Protein AF-0000000066589253 (afdb_homodimer)

Organism: Homo sapiens (NCBI:txid9606)

Structure (mmCIF, N/CA/C/O backbone):
data_AF-0000000066589253-model_v1
#
loop_
_entity.id
_entity.type
_entity.pdbx_description
1 polymer 'Zinc finger and BTB domain containing 21'
#
loop_
_atom_site.group_PDB
_atom_site.id
_atom_site.type_symbol
_atom_site.label_atom_id
_atom_site.label_alt_id
_atom_site.label_comp_id
_atom_site.label_asym_id
_atom_site.label_entity_id
_atom_site.label_seq_id
_atom_site.pdbx_PDB_ins_code
_atom_site.Cartn_x
_atom_site.Cartn_y
_atom_site.Cartn_z
_atom_site.occupancy
_atom_site.B_iso_or_equiv
_atom_site.auth_seq_id
_atom_site.auth_comp_id
_atom_site.auth_asym_id
_atom_site.auth_atom_id
_atom_site.pdbx_PDB_model_num
ATOM 1 N N . MET A 1 1 ? 12.148 35.719 2.748 1 51.97 1 MET A N 1
ATOM 2 C CA . MET A 1 1 ? 11.523 34.656 1.975 1 51.97 1 MET A CA 1
ATOM 3 C C . MET A 1 1 ? 11.867 33.281 2.553 1 51.97 1 MET A C 1
ATOM 5 O O . MET A 1 1 ? 13.039 32.906 2.631 1 51.97 1 MET A O 1
ATOM 9 N N . GLU A 1 2 ? 11.117 32.875 3.547 1 65 2 GLU A N 1
ATOM 10 C CA . GLU A 1 2 ? 11.633 31.75 4.328 1 65 2 GLU A CA 1
ATOM 11 C C . GLU A 1 2 ? 11.859 30.531 3.453 1 65 2 GLU A C 1
ATOM 13 O O . GLU A 1 2 ? 11.188 30.344 2.438 1 65 2 GLU A O 1
ATOM 18 N N . GLY A 1 3 ? 13.039 29.953 3.416 1 82.25 3 GLY A N 1
ATOM 19 C CA . GLY A 1 3 ? 13.602 28.969 2.516 1 82.25 3 GLY A CA 1
ATOM 20 C C . GLY A 1 3 ? 12.828 27.656 2.508 1 82.25 3 GLY A C 1
ATOM 21 O O . GLY A 1 3 ? 12.039 27.391 3.414 1 82.25 3 GLY A O 1
ATOM 22 N N . LEU A 1 4 ? 12.555 27.094 1.323 1 85.75 4 LEU A N 1
ATOM 23 C CA . LEU A 1 4 ? 11.992 25.75 1.116 1 85.75 4 LEU A CA 1
ATOM 24 C C . LEU A 1 4 ? 13.016 24.672 1.447 1 85.75 4 LEU A C 1
ATOM 26 O O . LEU A 1 4 ? 14.195 24.812 1.114 1 85.75 4 LEU A O 1
ATOM 30 N N . LEU A 1 5 ? 12.5 23.766 2.297 1 89.12 5 LEU A N 1
ATOM 31 C CA . LEU A 1 5 ? 13.312 22.594 2.635 1 89.12 5 LEU A CA 1
ATOM 32 C C . LEU A 1 5 ? 12.828 21.359 1.891 1 89.12 5 LEU A C 1
ATOM 34 O O . LEU A 1 5 ? 11.617 21.172 1.723 1 89.12 5 LEU A O 1
ATOM 38 N N . HIS A 1 6 ? 13.836 20.688 1.307 1 90.62 6 HIS A N 1
ATOM 39 C CA . HIS A 1 6 ? 13.547 19.422 0.644 1 90.62 6 HIS A CA 1
ATOM 40 C C . HIS A 1 6 ? 14.258 18.25 1.341 1 90.62 6 HIS A C 1
ATOM 42 O O . HIS A 1 6 ? 15.484 18.219 1.399 1 90.62 6 HIS A O 1
ATOM 48 N N . TYR A 1 7 ? 13.438 17.328 1.915 1 88.69 7 TYR A N 1
ATOM 49 C CA . TYR A 1 7 ? 13.945 16.156 2.598 1 88.69 7 TYR A CA 1
ATOM 50 C C . TYR A 1 7 ? 13.477 14.875 1.907 1 88.69 7 TYR A C 1
ATOM 52 O O . TYR A 1 7 ? 12.281 14.719 1.632 1 88.69 7 TYR A O 1
ATOM 60 N N . ILE A 1 8 ? 14.461 14.008 1.5 1 88.75 8 ILE A N 1
ATOM 61 C CA . ILE A 1 8 ? 14.156 12.727 0.881 1 88.75 8 ILE A CA 1
ATOM 62 C C . ILE A 1 8 ? 14.727 11.594 1.73 1 88.75 8 ILE A C 1
ATOM 64 O O . ILE A 1 8 ? 15.875 11.672 2.186 1 88.75 8 ILE A O 1
ATOM 68 N N . ASN A 1 9 ? 13.969 10.562 2.057 1 87.69 9 ASN A N 1
ATOM 69 C CA . ASN A 1 9 ? 14.414 9.359 2.754 1 87.69 9 ASN A CA 1
ATOM 70 C C . ASN A 1 9 ? 13.969 8.094 2.025 1 87.69 9 ASN A C 1
ATOM 72 O O . ASN A 1 9 ? 12.914 7.535 2.332 1 87.69 9 ASN A O 1
ATOM 76 N N . PRO A 1 10 ? 14.797 7.617 1.157 1 82.81 10 PRO A N 1
ATOM 77 C CA . PRO A 1 10 ? 14.414 6.445 0.363 1 82.81 10 PRO A CA 1
ATOM 78 C C . PRO A 1 10 ? 14.156 5.211 1.221 1 82.81 10 PRO A C 1
ATOM 80 O O . PRO A 1 10 ? 13.43 4.309 0.802 1 82.81 10 PRO A O 1
ATOM 83 N N . ALA A 1 11 ? 14.742 5.152 2.42 1 87.56 11 ALA A N 1
ATOM 84 C CA . ALA A 1 11 ? 14.523 4.023 3.32 1 87.56 11 ALA A CA 1
ATOM 85 C C . ALA A 1 11 ? 13.047 3.906 3.693 1 87.56 11 ALA A C 1
ATOM 87 O O . ALA A 1 11 ? 12.57 2.82 4.027 1 87.56 11 ALA A O 1
ATOM 88 N N . HIS A 1 12 ? 12.336 4.988 3.602 1 90.38 12 HIS A N 1
ATOM 89 C CA . HIS A 1 12 ? 10.906 4.988 3.92 1 90.38 12 HIS A CA 1
ATOM 90 C C . HIS A 1 12 ? 10.133 4.066 2.98 1 90.38 12 HIS A C 1
ATOM 92 O O . HIS A 1 12 ? 9.305 3.273 3.426 1 90.38 12 HIS A O 1
ATOM 98 N N . ALA A 1 13 ? 10.469 4.141 1.657 1 90.81 13 ALA A N 1
ATOM 99 C CA . ALA A 1 13 ? 9.75 3.332 0.678 1 90.81 13 ALA A CA 1
ATOM 100 C C . ALA A 1 13 ? 9.938 1.843 0.944 1 90.81 13 ALA A C 1
ATOM 102 O O . ALA A 1 13 ? 8.977 1.071 0.913 1 90.81 13 ALA A O 1
ATOM 103 N N . ILE A 1 14 ? 11.164 1.509 1.216 1 90.81 14 ILE A N 1
ATOM 104 C CA . ILE A 1 14 ? 11.484 0.112 1.482 1 90.81 14 ILE A CA 1
ATOM 105 C C . ILE A 1 14 ? 10.812 -0.337 2.777 1 90.81 14 ILE A C 1
ATOM 107 O O . ILE A 1 14 ? 10.219 -1.415 2.832 1 90.81 14 ILE A O 1
ATOM 111 N N . SER A 1 15 ? 10.898 0.499 3.805 1 93.31 15 SER A N 1
ATOM 112 C CA . SER A 1 15 ? 10.281 0.183 5.086 1 93.31 15 SER A CA 1
ATOM 113 C C . SER A 1 15 ? 8.766 0.043 4.945 1 93.31 15 SER A C 1
ATOM 115 O O . SER A 1 15 ? 8.164 -0.855 5.535 1 93.31 15 SER A O 1
ATOM 117 N N . LEU A 1 16 ? 8.195 0.911 4.184 1 95.25 16 LEU A N 1
ATOM 118 C CA . LEU A 1 16 ? 6.758 0.864 3.967 1 95.25 16 LEU A CA 1
ATOM 119 C C . LEU A 1 16 ? 6.352 -0.449 3.305 1 95.25 16 LEU A C 1
ATOM 121 O O . LEU A 1 16 ? 5.395 -1.099 3.738 1 95.25 16 LEU A O 1
ATOM 125 N N . LEU A 1 17 ? 7.082 -0.835 2.25 1 95.62 17 LEU A N 1
ATOM 126 C CA . LEU A 1 17 ? 6.766 -2.088 1.572 1 95.62 17 LEU A CA 1
ATOM 127 C C . LEU A 1 17 ? 6.895 -3.27 2.529 1 95.62 17 LEU A C 1
ATOM 129 O O . LEU A 1 17 ? 6.051 -4.168 2.529 1 95.62 17 LEU A O 1
ATOM 133 N N . SER A 1 18 ? 7.922 -3.271 3.338 1 95.88 18 SER A N 1
ATOM 134 C CA . SER A 1 18 ? 8.102 -4.32 4.336 1 95.88 18 SER A CA 1
ATOM 135 C C . SER A 1 18 ? 6.93 -4.371 5.305 1 95.88 18 SER A C 1
ATOM 137 O O . SER A 1 18 ? 6.438 -5.453 5.637 1 95.88 18 SER A O 1
ATOM 139 N N . ALA A 1 19 ? 6.504 -3.248 5.727 1 97.5 19 ALA A N 1
ATOM 140 C CA . ALA A 1 19 ? 5.379 -3.172 6.656 1 97.5 19 ALA A CA 1
ATOM 141 C C . ALA A 1 19 ? 4.09 -3.65 5.992 1 97.5 19 ALA A C 1
ATOM 143 O O . ALA A 1 19 ? 3.277 -4.332 6.621 1 97.5 19 ALA A O 1
ATOM 144 N N . LEU A 1 20 ? 3.883 -3.326 4.762 1 98.5 20 LEU A N 1
ATOM 145 C CA . LEU A 1 20 ? 2.727 -3.82 4.02 1 98.5 20 LEU A CA 1
ATOM 146 C C . LEU A 1 20 ? 2.744 -5.344 3.939 1 98.5 20 LEU A C 1
ATOM 148 O O . LEU A 1 20 ? 1.704 -5.988 4.09 1 98.5 20 LEU A O 1
ATOM 152 N N . ASN A 1 21 ? 3.922 -5.855 3.701 1 98.38 21 ASN A N 1
ATOM 153 C CA . ASN A 1 21 ? 4.039 -7.309 3.654 1 98.38 21 ASN A CA 1
ATOM 154 C C . ASN A 1 21 ? 3.707 -7.941 5.004 1 98.38 21 ASN A C 1
ATOM 156 O O . ASN A 1 21 ? 3.053 -8.984 5.062 1 98.38 21 ASN A O 1
ATOM 160 N N . GLU A 1 22 ? 4.16 -7.332 6.043 1 98.5 22 GLU A N 1
ATOM 161 C CA . GLU A 1 22 ? 3.846 -7.832 7.379 1 98.5 22 GLU A CA 1
ATOM 162 C C . GLU A 1 22 ? 2.342 -7.812 7.637 1 98.5 22 GLU A C 1
ATOM 164 O O . GLU A 1 22 ? 1.789 -8.758 8.195 1 98.5 22 GLU A O 1
ATOM 169 N N . GLU A 1 23 ? 1.719 -6.738 7.258 1 98.44 23 GLU A N 1
ATOM 170 C CA . GLU A 1 23 ? 0.264 -6.66 7.359 1 98.44 23 GLU A CA 1
ATOM 171 C C . GLU A 1 23 ? -0.403 -7.809 6.609 1 98.44 23 GLU A C 1
ATOM 173 O O . GLU A 1 23 ? -1.318 -8.445 7.129 1 98.44 23 GLU A O 1
ATOM 178 N N . ARG A 1 24 ? 0.098 -8.055 5.422 1 98.69 24 ARG A N 1
ATOM 179 C CA . ARG A 1 24 ? -0.464 -9.117 4.598 1 98.69 24 ARG A CA 1
ATOM 180 C C . ARG A 1 24 ? -0.307 -10.477 5.273 1 98.69 24 ARG A C 1
ATOM 182 O O . ARG A 1 24 ? -1.261 -11.258 5.348 1 98.69 24 ARG A O 1
ATOM 189 N N . LEU A 1 25 ? 0.813 -10.719 5.809 1 98 25 LEU A N 1
ATOM 190 C CA . LEU A 1 25 ? 1.113 -12.016 6.406 1 98 25 LEU A CA 1
ATOM 191 C C . LEU A 1 25 ? 0.297 -12.227 7.676 1 98 25 LEU A C 1
ATOM 193 O O . LEU A 1 25 ? -0.052 -13.367 8.008 1 98 25 LEU A O 1
ATOM 197 N N . LYS A 1 26 ? -0.112 -11.133 8.32 1 97.56 26 LYS A N 1
ATOM 198 C CA . LYS A 1 26 ? -0.934 -11.195 9.531 1 97.56 26 LYS A CA 1
ATOM 199 C C . LYS A 1 26 ? -2.42 -11.133 9.188 1 97.56 26 LYS A C 1
ATOM 201 O O . LYS A 1 26 ? -3.271 -11.227 10.07 1 97.56 26 LYS A O 1
ATOM 206 N N . GLY A 1 27 ? -2.725 -10.93 7.938 1 97.62 27 GLY A N 1
ATOM 207 C CA . GLY A 1 27 ? -4.109 -10.805 7.508 1 97.62 27 GLY A CA 1
ATOM 208 C C . GLY A 1 27 ? -4.734 -9.477 7.891 1 97.62 27 GLY A C 1
ATOM 209 O O . GLY A 1 27 ? -5.961 -9.359 7.938 1 97.62 27 GLY A O 1
ATOM 210 N N . GLN A 1 28 ? -3.92 -8.5 8.156 1 97.75 28 GLN A N 1
ATOM 211 C CA . GLN A 1 28 ? -4.418 -7.203 8.594 1 97.75 28 GLN A CA 1
ATOM 212 C C . GLN A 1 28 ? -4.73 -6.305 7.402 1 97.75 28 GLN A C 1
ATOM 214 O O . GLN A 1 28 ? -3.924 -6.191 6.477 1 97.75 28 GLN A O 1
ATOM 219 N N . LEU A 1 29 ? -5.938 -5.719 7.41 1 97.75 29 LEU A N 1
ATOM 220 C CA . LEU A 1 29 ? -6.414 -4.707 6.477 1 97.75 29 LEU A CA 1
ATOM 221 C C . LEU A 1 29 ? -6.449 -5.254 5.051 1 97.75 29 LEU A C 1
ATOM 223 O O . LEU A 1 29 ? -6.379 -4.488 4.086 1 97.75 29 LEU A O 1
ATOM 227 N N . CYS A 1 30 ? -6.375 -6.559 4.898 1 98.31 30 CYS A N 1
ATOM 228 C CA . CYS A 1 30 ? -6.578 -7.172 3.59 1 98.31 30 CYS A CA 1
ATOM 229 C C . CYS A 1 30 ? -8.031 -7.023 3.141 1 98.31 30 CYS A C 1
ATOM 231 O O . CYS A 1 30 ? -8.953 -7.25 3.926 1 98.31 30 CYS A O 1
ATOM 233 N N . ASP A 1 31 ? -8.18 -6.711 1.846 1 97.94 31 ASP A N 1
ATOM 234 C CA . ASP A 1 31 ? -9.547 -6.441 1.392 1 97.94 31 ASP A CA 1
ATOM 235 C C . ASP A 1 31 ? -9.891 -7.285 0.168 1 97.94 31 ASP A C 1
ATOM 237 O O . ASP A 1 31 ? -10.898 -7.043 -0.497 1 97.94 31 ASP A O 1
ATOM 241 N N . VAL A 1 32 ? -9.055 -8.305 -0.164 1 98.5 32 VAL A N 1
ATOM 242 C CA . VAL A 1 32 ? -9.367 -9.203 -1.272 1 98.5 32 VAL A CA 1
ATOM 243 C C . VAL A 1 32 ? -8.883 -10.609 -0.942 1 98.5 32 VAL A C 1
ATOM 245 O O . VAL A 1 32 ? -7.848 -10.789 -0.3 1 98.5 32 VAL A O 1
ATOM 248 N N . LEU A 1 33 ? -9.672 -11.508 -1.344 1 98.81 33 LEU A N 1
ATOM 249 C CA . LEU A 1 33 ? -9.336 -12.922 -1.304 1 98.81 33 LEU A CA 1
ATOM 250 C C . LEU A 1 33 ? -9.211 -13.492 -2.713 1 98.81 33 LEU A C 1
ATOM 252 O O . LEU A 1 33 ? -10.172 -13.453 -3.488 1 98.81 33 LEU A O 1
ATOM 256 N N . LEU A 1 34 ? -8.016 -13.992 -3.074 1 98.81 34 LEU A N 1
ATOM 257 C CA . LEU A 1 34 ? -7.77 -14.586 -4.387 1 98.81 34 LEU A CA 1
ATOM 258 C C . LEU A 1 34 ? -7.715 -16.109 -4.293 1 98.81 34 LEU A C 1
ATOM 260 O O . LEU A 1 34 ? -6.945 -16.656 -3.502 1 98.81 34 LEU A O 1
ATOM 264 N N . ILE A 1 35 ? -8.531 -16.719 -5.078 1 98.88 35 ILE A N 1
ATOM 265 C CA . ILE A 1 35 ? -8.586 -18.188 -5.094 1 98.88 35 ILE A CA 1
ATOM 266 C C . ILE A 1 35 ? -7.855 -18.703 -6.328 1 98.88 35 ILE A C 1
ATOM 268 O O . ILE A 1 35 ? -8.219 -18.375 -7.457 1 98.88 35 ILE A O 1
ATOM 272 N N . VAL A 1 36 ? -6.84 -19.547 -6.102 1 98.56 36 VAL A N 1
ATOM 273 C CA . VAL A 1 36 ? -6.066 -20.203 -7.148 1 98.56 36 VAL A CA 1
ATOM 274 C C . VAL A 1 36 ? -6.004 -21.703 -6.879 1 98.56 36 VAL A C 1
ATOM 276 O O . VAL A 1 36 ? -5.332 -22.141 -5.945 1 98.56 36 VAL A O 1
ATOM 279 N N . GLY A 1 37 ? -6.605 -22.469 -7.766 1 97.5 37 GLY A N 1
ATOM 280 C CA . GLY A 1 37 ? -6.77 -23.875 -7.414 1 97.5 37 GLY A CA 1
ATOM 281 C C . GLY A 1 37 ? -7.445 -24.078 -6.074 1 97.5 37 GLY A C 1
ATOM 282 O O . GLY A 1 37 ? -8.531 -23.547 -5.832 1 97.5 37 GLY A O 1
ATOM 283 N N . ASP A 1 38 ? -6.777 -24.766 -5.168 1 97.75 38 ASP A N 1
ATOM 284 C CA . ASP A 1 38 ? -7.344 -25.047 -3.852 1 97.75 38 ASP A CA 1
ATOM 285 C C . ASP A 1 38 ? -6.766 -24.094 -2.797 1 97.75 38 ASP A C 1
ATOM 287 O O . ASP A 1 38 ? -6.984 -24.297 -1.599 1 97.75 38 ASP A O 1
ATOM 291 N N . GLN A 1 39 ? -6.105 -23.062 -3.26 1 98.5 39 GLN A N 1
ATOM 292 C CA . GLN A 1 39 ? -5.465 -22.156 -2.301 1 98.5 39 GLN A CA 1
ATOM 293 C C . GLN A 1 39 ? -6.121 -20.781 -2.309 1 98.5 39 GLN A C 1
ATOM 295 O O . GLN A 1 39 ? -6.695 -20.375 -3.318 1 98.5 39 GLN A O 1
ATOM 300 N N . LYS A 1 40 ? -6.164 -20.234 -1.161 1 98.56 40 LYS A N 1
ATOM 301 C CA . LYS A 1 40 ? -6.695 -18.891 -0.949 1 98.56 40 LYS A CA 1
A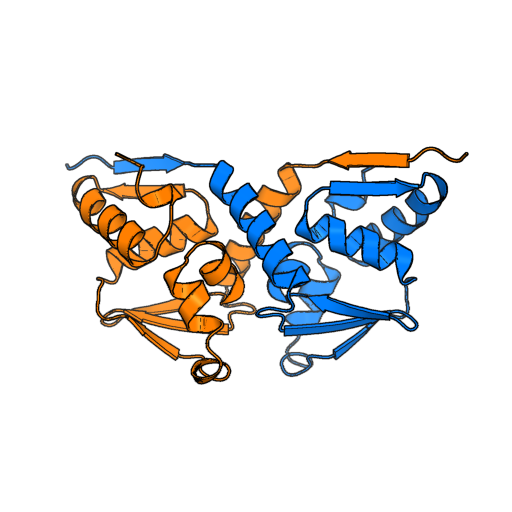TOM 302 C C . LYS A 1 40 ? -5.598 -17.938 -0.511 1 98.56 40 LYS A C 1
ATOM 304 O O . LYS A 1 40 ? -4.777 -18.266 0.347 1 98.56 40 LYS A O 1
ATOM 309 N N . PHE A 1 41 ? -5.504 -16.766 -1.113 1 98.81 41 PHE A N 1
ATOM 310 C CA . PHE A 1 41 ? -4.508 -15.734 -0.824 1 98.81 41 PHE A CA 1
ATOM 311 C C . PHE A 1 41 ? -5.18 -14.422 -0.451 1 98.81 41 PHE A C 1
ATOM 313 O O . PHE A 1 41 ? -5.945 -13.859 -1.24 1 98.81 41 PHE A O 1
ATOM 320 N N . ARG A 1 42 ? -4.926 -13.938 0.781 1 98.62 42 ARG A N 1
ATOM 321 C CA . ARG A 1 42 ? -5.367 -12.602 1.172 1 98.62 42 ARG A CA 1
ATOM 322 C C . ARG A 1 42 ? -4.344 -11.547 0.772 1 98.62 42 ARG A C 1
ATOM 324 O O . ARG A 1 42 ? -3.135 -11.773 0.88 1 98.62 42 ARG A O 1
ATOM 331 N N . ALA A 1 43 ? -4.844 -10.438 0.352 1 98.88 43 ALA A N 1
ATOM 332 C CA . ALA A 1 43 ? -3.949 -9.359 -0.077 1 98.88 43 ALA A CA 1
ATOM 333 C C . ALA A 1 43 ? -4.652 -8.008 -0.026 1 98.88 43 ALA A C 1
ATOM 335 O O . ALA A 1 43 ? -5.777 -7.902 0.471 1 98.88 43 ALA A O 1
ATOM 336 N N . HIS A 1 44 ? -4 -6.98 -0.413 1 98.88 44 HIS A N 1
ATOM 337 C CA . HIS A 1 44 ? -4.543 -5.633 -0.521 1 98.88 44 HIS A CA 1
ATOM 338 C C . HIS A 1 44 ? -4.789 -5.25 -1.978 1 98.88 44 HIS A C 1
ATOM 340 O O . HIS A 1 44 ? -3.865 -5.277 -2.795 1 98.88 44 HIS A O 1
ATOM 346 N N . LYS A 1 45 ? -6 -4.844 -2.285 1 98.69 45 LYS A N 1
ATOM 347 C CA . LYS A 1 45 ? -6.336 -4.492 -3.66 1 98.69 45 LYS A CA 1
ATOM 348 C C . LYS A 1 45 ? -5.41 -3.398 -4.191 1 98.69 45 LYS A C 1
ATOM 350 O O . LYS A 1 45 ? -4.934 -3.479 -5.324 1 98.69 45 LYS A O 1
ATOM 355 N N . ASN A 1 46 ? -5.176 -2.396 -3.367 1 98.75 46 ASN A N 1
ATOM 356 C CA . ASN A 1 46 ? -4.395 -1.271 -3.867 1 98.75 46 ASN A CA 1
ATOM 357 C C . ASN A 1 46 ? -2.949 -1.67 -4.145 1 98.75 46 ASN A C 1
ATOM 359 O O . ASN A 1 46 ? -2.342 -1.19 -5.102 1 98.75 46 ASN A O 1
ATOM 363 N N . VAL A 1 47 ? -2.316 -2.545 -3.346 1 98.75 47 VAL A N 1
ATOM 364 C CA . VAL A 1 47 ? -0.953 -3.01 -3.578 1 98.75 47 VAL A CA 1
ATOM 365 C C . VAL A 1 47 ? -0.9 -3.838 -4.859 1 98.75 47 VAL A C 1
ATOM 367 O O . VAL A 1 47 ? -0.024 -3.635 -5.703 1 98.75 47 VAL A O 1
ATOM 370 N N . LEU A 1 48 ? -1.874 -4.754 -5.039 1 98.75 48 LEU A N 1
ATOM 371 C CA . LEU A 1 48 ? -1.94 -5.559 -6.25 1 98.75 48 LEU A CA 1
ATOM 372 C C . LEU A 1 48 ? -2.143 -4.68 -7.48 1 98.75 48 LEU A C 1
ATOM 374 O O . LEU A 1 48 ? -1.434 -4.828 -8.477 1 98.75 48 LEU A O 1
ATOM 378 N N . ALA A 1 49 ? -3.066 -3.709 -7.391 1 98.62 49 ALA A N 1
ATOM 379 C CA . ALA A 1 49 ? -3.373 -2.812 -8.5 1 98.62 49 ALA A CA 1
ATOM 380 C C . ALA A 1 49 ? -2.176 -1.927 -8.836 1 98.62 49 ALA A C 1
ATOM 382 O O . ALA A 1 49 ? -1.955 -1.586 -10 1 98.62 49 ALA A O 1
ATOM 383 N N . ALA A 1 50 ? -1.374 -1.587 -7.852 1 98.19 50 ALA A N 1
ATOM 384 C CA . ALA A 1 50 ? -0.213 -0.721 -8.039 1 98.19 50 ALA A CA 1
ATOM 385 C C . ALA A 1 50 ? 0.91 -1.459 -8.766 1 98.19 50 ALA A C 1
ATOM 387 O O . ALA A 1 50 ? 1.773 -0.835 -9.383 1 98.19 50 ALA A O 1
ATOM 388 N N . SER A 1 51 ? 0.913 -2.762 -8.734 1 97.19 51 SER A N 1
ATOM 389 C CA . SER A 1 51 ? 2.023 -3.535 -9.281 1 97.19 51 SER A CA 1
ATOM 390 C C . SER A 1 51 ? 1.613 -4.266 -10.555 1 97.19 51 SER A C 1
ATOM 392 O O . SER A 1 51 ? 2.467 -4.746 -11.305 1 97.19 51 SER A O 1
ATOM 394 N N . SER A 1 52 ? 0.333 -4.367 -10.828 1 98 52 SER A N 1
ATOM 395 C CA . SER A 1 52 ? -0.191 -5.234 -11.875 1 98 52 SER A CA 1
ATOM 396 C C . SER A 1 52 ? -1.293 -4.539 -12.672 1 98 52 SER A C 1
ATOM 398 O O . SER A 1 52 ? -2.303 -4.117 -12.102 1 98 52 SER A O 1
ATOM 400 N N . GLU A 1 53 ? -1.186 -4.484 -13.984 1 97.88 53 GLU A N 1
ATOM 401 C CA . GLU A 1 53 ? -2.215 -3.904 -14.844 1 97.88 53 GLU A CA 1
ATOM 402 C C . GLU A 1 53 ? -3.494 -4.738 -14.812 1 97.88 53 GLU A C 1
ATOM 404 O O . GLU A 1 53 ? -4.598 -4.191 -14.867 1 97.88 53 GLU A O 1
ATOM 409 N N . TYR A 1 54 ? -3.34 -6.031 -14.766 1 98.44 54 TYR A N 1
ATOM 410 C CA . TYR A 1 54 ? -4.488 -6.926 -14.664 1 98.44 54 TYR A CA 1
ATOM 411 C C . TYR A 1 54 ? -5.324 -6.602 -13.43 1 98.44 54 TYR A C 1
ATOM 413 O O . TYR A 1 54 ? -6.531 -6.371 -13.539 1 98.44 54 TYR A O 1
ATOM 421 N N . PHE A 1 55 ? -4.699 -6.496 -12.289 1 98.44 55 PHE A N 1
ATOM 422 C CA . PHE A 1 55 ? -5.426 -6.238 -11.047 1 98.44 55 PHE A CA 1
ATOM 423 C C . PHE A 1 55 ? -5.938 -4.805 -11.008 1 98.44 55 PHE A C 1
ATOM 425 O O . PHE A 1 55 ? -7.012 -4.535 -10.461 1 98.44 55 PHE A O 1
ATOM 432 N N . GLN A 1 56 ? -5.137 -3.875 -11.586 1 98.38 56 GLN A N 1
ATOM 433 C CA . GLN A 1 56 ? -5.621 -2.5 -11.68 1 98.38 56 GLN A CA 1
ATOM 434 C C . GLN A 1 56 ? -6.949 -2.436 -12.43 1 98.38 56 GLN A C 1
ATOM 436 O O . GLN A 1 56 ? -7.91 -1.828 -11.945 1 98.38 56 GLN A O 1
ATOM 441 N N . SER A 1 57 ? -7.047 -3.08 -13.547 1 98.06 57 SER A N 1
ATOM 442 C CA . SER A 1 57 ? -8.266 -3.102 -14.344 1 98.06 57 SER A CA 1
ATOM 443 C C . SER A 1 57 ? -9.391 -3.838 -13.617 1 98.06 57 SER A C 1
ATOM 445 O O . SER A 1 57 ? -10.531 -3.385 -13.609 1 98.06 57 SER A O 1
ATOM 447 N N . LEU A 1 58 ? -9.07 -4.895 -13 1 98 58 LEU A N 1
ATOM 448 C CA . LEU A 1 58 ? -10.047 -5.734 -12.32 1 98 58 LEU A CA 1
ATOM 449 C C . LEU A 1 58 ? -10.703 -4.973 -11.172 1 98 58 LEU A C 1
ATOM 451 O O . LEU A 1 58 ? -11.93 -4.969 -11.047 1 98 58 LEU A O 1
ATOM 455 N N . PHE A 1 59 ? -9.906 -4.289 -10.375 1 98.12 59 PHE A N 1
ATOM 456 C CA . PHE A 1 59 ? -10.398 -3.73 -9.117 1 98.12 59 PHE A CA 1
ATOM 457 C C . PHE A 1 59 ? -11 -2.348 -9.344 1 98.12 59 PHE A C 1
ATOM 459 O O . PHE A 1 59 ? -11.734 -1.841 -8.492 1 98.12 59 PHE A O 1
ATOM 466 N N . THR A 1 60 ? -10.648 -1.694 -10.43 1 97.44 60 THR A N 1
ATOM 467 C CA . THR A 1 60 ? -11.188 -0.361 -10.672 1 97.44 60 THR A CA 1
ATOM 468 C C . THR A 1 60 ? -12.406 -0.429 -11.586 1 97.44 60 THR A C 1
ATOM 470 O O . THR A 1 60 ? -13.016 0.598 -11.898 1 97.44 60 THR A O 1
ATOM 473 N N . ASN A 1 61 ? -12.68 -1.604 -12 1 96.88 61 ASN A N 1
ATOM 474 C CA . ASN A 1 61 ? -13.93 -1.822 -12.719 1 96.88 61 ASN A CA 1
ATOM 475 C C . ASN A 1 61 ? -15.141 -1.66 -11.797 1 96.88 61 ASN A C 1
ATOM 477 O O . ASN A 1 61 ? -15.242 -2.344 -10.781 1 96.88 61 ASN A O 1
ATOM 481 N N . LYS A 1 62 ? -16.125 -0.783 -12.141 1 93.38 62 LYS A N 1
ATOM 482 C CA . LYS A 1 62 ? -17.297 -0.454 -11.328 1 93.38 62 LYS A CA 1
ATOM 483 C C . LYS A 1 62 ? -18.109 -1.702 -11.016 1 93.38 62 LYS A C 1
ATOM 485 O O . LYS A 1 62 ? -18.688 -1.815 -9.93 1 93.38 62 LYS A O 1
ATOM 490 N N . GLU A 1 63 ? -18.125 -2.672 -11.891 1 95.5 63 GLU A N 1
ATOM 491 C CA . GLU A 1 63 ? -18.891 -3.906 -11.727 1 95.5 63 GLU A CA 1
ATOM 492 C C . GLU A 1 63 ? -18.312 -4.77 -10.609 1 95.5 63 GLU A C 1
ATOM 494 O O . GLU A 1 63 ? -19.016 -5.621 -10.055 1 95.5 63 GLU A O 1
ATOM 499 N N . ASN A 1 64 ? -17 -4.453 -10.312 1 95.19 64 ASN A N 1
ATOM 500 C CA . ASN A 1 64 ? -16.328 -5.301 -9.336 1 95.19 64 ASN A CA 1
ATOM 501 C C . ASN A 1 64 ? -16.109 -4.578 -8.008 1 95.19 64 ASN A C 1
ATOM 503 O O . ASN A 1 64 ? -15.484 -5.113 -7.098 1 95.19 64 ASN A O 1
ATOM 507 N N . GLU A 1 65 ? -16.641 -3.396 -7.812 1 88.12 65 GLU A N 1
ATOM 508 C CA . GLU A 1 65 ? -16.328 -2.51 -6.699 1 88.12 65 GLU A CA 1
ATOM 509 C C . GLU A 1 65 ? -16.656 -3.162 -5.359 1 88.12 65 GLU A C 1
ATOM 511 O O . GLU A 1 65 ? -15.883 -3.053 -4.402 1 88.12 65 GLU A O 1
ATOM 516 N N . SER A 1 66 ? -17.703 -3.943 -5.305 1 91.12 66 SER A N 1
ATOM 517 C CA . SER A 1 66 ? -18.156 -4.52 -4.043 1 91.12 66 SER A CA 1
ATOM 518 C C . SER A 1 66 ? -17.609 -5.934 -3.854 1 91.12 66 SER A C 1
ATOM 520 O O . SER A 1 66 ? -17.688 -6.488 -2.756 1 91.12 66 SER A O 1
ATOM 522 N N . GLN A 1 67 ? -17.047 -6.516 -4.848 1 96.69 67 GLN A N 1
ATOM 523 C CA . GLN A 1 67 ? -16.547 -7.883 -4.785 1 96.69 67 GLN A CA 1
ATOM 524 C C . GLN A 1 67 ? -15.234 -7.945 -4.016 1 96.69 67 GLN A C 1
ATOM 526 O O . GLN A 1 67 ? -14.359 -7.094 -4.195 1 96.69 67 GLN A O 1
ATOM 531 N N . THR A 1 68 ? -15.172 -9 -3.193 1 97.56 68 THR A N 1
ATOM 532 C CA . THR A 1 68 ? -13.961 -9.141 -2.389 1 97.56 68 THR A CA 1
ATOM 533 C C . THR A 1 68 ? -13.297 -10.484 -2.652 1 97.56 68 THR A C 1
ATOM 535 O O . THR A 1 68 ? -12.188 -10.742 -2.174 1 97.56 68 THR A O 1
ATOM 538 N N . VAL A 1 69 ? -13.977 -11.414 -3.387 1 98.69 69 VAL A N 1
ATOM 539 C CA . VAL A 1 69 ? -13.43 -12.727 -3.695 1 98.69 69 VAL A CA 1
ATOM 540 C C . VAL A 1 69 ? -13.305 -12.898 -5.207 1 98.69 69 VAL A C 1
ATOM 542 O O . VAL A 1 69 ? -14.266 -12.664 -5.945 1 98.69 69 VAL A O 1
ATOM 545 N N . PHE A 1 70 ? -12.156 -13.266 -5.664 1 98.56 70 PHE A N 1
ATOM 546 C CA . PHE A 1 70 ? -11.906 -13.477 -7.086 1 98.56 70 PHE A CA 1
ATOM 547 C C . PHE A 1 70 ? -11.242 -14.82 -7.332 1 98.56 70 PHE A C 1
ATOM 549 O O . PHE A 1 70 ? -10.273 -15.172 -6.652 1 98.56 70 PHE A O 1
ATOM 556 N N . GLN A 1 71 ? -11.695 -15.555 -8.266 1 98.44 71 GLN A N 1
ATOM 557 C CA . GLN A 1 71 ? -11.078 -16.797 -8.727 1 98.44 71 GLN A CA 1
ATOM 558 C C . GLN A 1 71 ? -10.148 -16.547 -9.906 1 98.44 71 GLN A C 1
ATOM 560 O O . GLN A 1 71 ? -10.539 -15.914 -10.891 1 98.44 71 GLN A O 1
ATOM 565 N N . LEU A 1 72 ? -8.961 -16.969 -9.719 1 98.06 72 LEU A N 1
ATOM 566 C CA . LEU A 1 72 ? -8 -16.906 -10.812 1 98.06 72 LEU A CA 1
ATOM 567 C C . LEU A 1 72 ? -7.762 -18.297 -11.406 1 98.06 72 LEU A C 1
ATOM 569 O O . LEU A 1 72 ? -7.152 -19.156 -10.766 1 98.06 72 LEU A O 1
ATOM 573 N N . ASP A 1 73 ? -8.062 -18.531 -12.695 1 97.69 73 ASP A N 1
ATOM 574 C CA . ASP A 1 73 ? -8.039 -19.859 -13.305 1 97.69 73 ASP A CA 1
ATOM 575 C C . ASP A 1 73 ? -6.879 -19.984 -14.297 1 97.69 73 ASP A C 1
ATOM 577 O O . ASP A 1 73 ? -6.691 -21.047 -14.898 1 97.69 73 ASP A O 1
ATOM 581 N N . PHE A 1 74 ? -6.062 -19.031 -14.414 1 96.88 74 PHE A N 1
ATOM 582 C CA . PHE A 1 74 ? -5.062 -19.031 -15.477 1 96.88 74 PHE A CA 1
ATOM 583 C C . PHE A 1 74 ? -3.674 -19.297 -14.906 1 96.88 74 PHE A C 1
ATOM 585 O O . PHE A 1 74 ? -2.672 -19.172 -15.609 1 96.88 74 PHE A O 1
ATOM 592 N N . CYS A 1 75 ? -3.619 -19.609 -13.633 1 96.81 75 CYS A N 1
ATOM 593 C CA . CYS A 1 75 ? -2.314 -19.891 -13.039 1 96.81 75 CYS A CA 1
ATOM 594 C C . CYS A 1 75 ? -2.428 -20.953 -11.953 1 96.81 75 CYS A C 1
ATOM 596 O O . CYS A 1 75 ? -3.533 -21.328 -11.562 1 96.81 75 CYS A O 1
ATOM 598 N N . GLU A 1 76 ? -1.253 -21.469 -11.547 1 97.12 76 GLU A N 1
ATOM 599 C CA . GLU A 1 76 ? -1.165 -22.453 -10.469 1 97.12 76 GLU A CA 1
ATOM 600 C C . GLU A 1 76 ? -0.788 -21.797 -9.148 1 97.12 76 GLU A C 1
ATOM 602 O O . GLU A 1 76 ? -0.092 -20.781 -9.133 1 97.12 76 GLU A O 1
ATOM 607 N N . PRO A 1 77 ? -1.139 -22.391 -8 1 97.69 77 PRO A N 1
ATOM 608 C CA . PRO A 1 77 ? -0.935 -21.781 -6.68 1 97.69 77 PRO A CA 1
ATOM 609 C C . PRO A 1 77 ? 0.533 -21.469 -6.398 1 97.69 77 PRO A C 1
ATOM 611 O O . PRO A 1 77 ? 0.848 -20.391 -5.883 1 97.69 77 PRO A O 1
ATOM 614 N N . ASP A 1 78 ? 1.47 -22.344 -6.715 1 96.5 78 ASP A N 1
ATOM 615 C CA . ASP A 1 78 ? 2.877 -22.141 -6.395 1 96.5 78 ASP A CA 1
ATOM 616 C C . ASP A 1 78 ? 3.439 -20.938 -7.141 1 96.5 78 ASP A C 1
ATOM 618 O O . ASP A 1 78 ? 4.16 -20.125 -6.562 1 96.5 78 ASP A O 1
ATOM 622 N N . ALA A 1 79 ? 3.141 -20.875 -8.414 1 95.88 79 ALA A N 1
ATOM 623 C CA . ALA A 1 79 ? 3.604 -19.734 -9.211 1 95.88 79 ALA A CA 1
ATOM 624 C C . ALA A 1 79 ? 3.016 -18.438 -8.688 1 95.88 79 ALA A C 1
ATOM 626 O O . ALA A 1 79 ? 3.721 -17.422 -8.594 1 95.88 79 ALA A O 1
ATOM 627 N N . PHE A 1 80 ? 1.712 -18.484 -8.328 1 98.19 80 PHE A N 1
ATOM 628 C CA . PHE A 1 80 ? 1.061 -17.281 -7.848 1 98.19 80 PHE A CA 1
ATOM 629 C C . PHE A 1 80 ? 1.654 -16.844 -6.512 1 98.19 80 PHE A C 1
ATOM 631 O O . PHE A 1 80 ? 1.871 -15.648 -6.285 1 98.19 80 PHE A O 1
ATOM 638 N N . ASP A 1 81 ? 1.938 -17.812 -5.676 1 97.69 81 ASP A N 1
ATOM 639 C CA . ASP A 1 81 ? 2.562 -17.516 -4.391 1 97.69 81 ASP A CA 1
ATOM 640 C C . ASP A 1 81 ? 3.889 -16.781 -4.582 1 97.69 81 ASP A C 1
ATOM 642 O O . ASP A 1 81 ? 4.16 -15.789 -3.902 1 97.69 81 ASP A O 1
ATOM 646 N N . ASN A 1 82 ? 4.719 -17.219 -5.492 1 96.25 82 ASN A N 1
ATOM 647 C CA . ASN A 1 82 ? 6 -16.594 -5.793 1 96.25 82 ASN A CA 1
ATOM 648 C C . ASN A 1 82 ? 5.816 -15.164 -6.301 1 96.25 82 ASN A C 1
ATOM 650 O O . ASN A 1 82 ? 6.52 -14.25 -5.863 1 96.25 82 ASN A O 1
ATOM 654 N N . VAL A 1 83 ? 4.82 -15.008 -7.168 1 96.94 83 VAL A N 1
ATOM 655 C CA . VAL A 1 83 ? 4.574 -13.695 -7.762 1 96.94 83 VAL A CA 1
ATOM 656 C C . VAL A 1 83 ? 4.023 -12.742 -6.703 1 96.94 83 VAL A C 1
ATOM 658 O O . VAL A 1 83 ? 4.449 -11.586 -6.617 1 96.94 83 VAL A O 1
ATOM 661 N N . LEU A 1 84 ? 3.084 -13.25 -5.906 1 98.12 84 LEU A N 1
ATOM 662 C CA . LEU A 1 84 ? 2.518 -12.445 -4.828 1 98.12 84 LEU A CA 1
ATOM 663 C C . LEU A 1 84 ? 3.604 -12.008 -3.848 1 98.12 84 LEU A C 1
ATOM 665 O O . LEU A 1 84 ? 3.654 -10.844 -3.453 1 98.12 84 LEU A O 1
ATOM 669 N N . ASN A 1 85 ? 4.5 -12.914 -3.473 1 96.81 85 ASN A N 1
ATOM 670 C CA . ASN A 1 85 ? 5.613 -12.57 -2.592 1 96.81 85 ASN A CA 1
ATOM 671 C C . ASN A 1 85 ? 6.523 -11.523 -3.221 1 96.81 85 ASN A C 1
ATOM 673 O O . ASN A 1 85 ? 6.992 -10.609 -2.535 1 96.81 85 ASN A O 1
ATOM 677 N N . TYR A 1 86 ? 6.719 -11.672 -4.48 1 95.94 86 TYR A N 1
ATOM 678 C CA . TYR A 1 86 ? 7.535 -10.688 -5.18 1 95.94 86 TYR A CA 1
ATOM 679 C C . TYR A 1 86 ? 6.91 -9.297 -5.098 1 95.94 86 TYR A C 1
ATOM 681 O O . TYR A 1 86 ? 7.602 -8.312 -4.84 1 95.94 86 TYR A O 1
ATOM 689 N N . ILE A 1 87 ? 5.609 -9.25 -5.344 1 97 87 ILE A N 1
ATOM 690 C CA . ILE A 1 87 ? 4.895 -7.98 -5.336 1 97 87 ILE A CA 1
ATOM 691 C C . ILE A 1 87 ? 5.117 -7.273 -3.998 1 97 87 ILE A C 1
ATOM 693 O O . ILE A 1 87 ? 5.383 -6.07 -3.963 1 97 87 ILE A O 1
ATOM 697 N N . TYR A 1 88 ? 5.191 -8.008 -2.924 1 97.81 88 TYR A N 1
ATOM 698 C CA . TYR A 1 88 ? 5.223 -7.414 -1.59 1 97.81 88 TYR A CA 1
ATOM 699 C C . TYR A 1 88 ? 6.656 -7.266 -1.093 1 97.81 88 TYR A C 1
ATOM 701 O O . TYR A 1 88 ? 6.902 -6.617 -0.072 1 97.81 88 TYR A O 1
ATOM 709 N N . SER A 1 89 ? 7.625 -7.824 -1.808 1 95.19 89 SER A N 1
ATOM 710 C CA . SER A 1 89 ? 8.945 -7.84 -1.188 1 95.19 89 SER A CA 1
ATOM 711 C C . SER A 1 89 ? 10.023 -7.387 -2.17 1 95.19 89 SER A C 1
ATOM 713 O O . SER A 1 89 ? 11.164 -7.141 -1.775 1 95.19 89 SER A O 1
ATOM 715 N N . SER A 1 90 ? 9.727 -7.32 -3.383 1 92.94 90 SER A N 1
ATOM 716 C CA . SER A 1 90 ? 10.672 -6.996 -4.441 1 92.94 90 SER A CA 1
ATOM 717 C C . SER A 1 90 ? 11.727 -8.086 -4.598 1 92.94 90 SER A C 1
ATOM 719 O O . SER A 1 90 ? 12.781 -7.855 -5.191 1 92.94 90 SER A O 1
ATOM 721 N N . SER A 1 91 ? 11.438 -9.195 -3.992 1 91.19 91 SER A N 1
ATOM 722 C CA . SER A 1 91 ? 12.375 -10.32 -4.008 1 91.19 91 SER A CA 1
ATOM 723 C C . SER A 1 91 ? 11.695 -11.594 -4.492 1 91.19 91 SER A C 1
ATOM 725 O O . SER A 1 91 ? 10.594 -11.93 -4.043 1 91.19 91 SER A O 1
ATOM 727 N N . LEU A 1 92 ? 12.359 -12.203 -5.504 1 92 92 LEU A N 1
ATOM 728 C CA . LEU A 1 92 ? 11.867 -13.469 -6.051 1 92 92 LEU A CA 1
ATOM 729 C C . LEU A 1 92 ? 12.844 -14.602 -5.75 1 92 92 LEU A C 1
ATOM 731 O O . LEU A 1 92 ? 14.008 -14.555 -6.152 1 92 92 LEU A O 1
ATOM 735 N N . PHE A 1 93 ? 12.492 -15.562 -4.945 1 91.06 93 PHE A N 1
ATOM 736 C CA . PHE A 1 93 ? 13.227 -16.797 -4.656 1 91.06 93 PHE A CA 1
ATOM 737 C C . PHE A 1 93 ? 12.508 -18 -5.238 1 91.06 93 PHE A C 1
ATOM 739 O O . PHE A 1 93 ? 11.492 -18.438 -4.703 1 91.06 93 PHE A O 1
ATOM 746 N N . VAL A 1 94 ? 13.109 -18.469 -6.363 1 92 94 VAL A N 1
ATOM 747 C CA . VAL A 1 94 ? 12.367 -19.516 -7.051 1 92 94 VAL A CA 1
ATOM 748 C C . VAL A 1 94 ? 13.344 -20.578 -7.578 1 92 94 VAL A C 1
ATOM 750 O O . VAL A 1 94 ? 14.516 -20.281 -7.805 1 92 94 VAL A O 1
ATOM 753 N N . GLU A 1 95 ? 12.836 -21.797 -7.727 1 92.12 95 GLU A N 1
ATOM 754 C CA . GLU A 1 95 ? 13.594 -22.828 -8.422 1 92.12 95 GLU A CA 1
ATOM 755 C C . GLU A 1 95 ? 13.711 -22.531 -9.906 1 92.12 95 GLU A C 1
ATOM 757 O O . GLU A 1 95 ? 12.766 -22.016 -10.523 1 92.12 95 GLU A O 1
ATOM 762 N N . LYS A 1 96 ? 14.812 -22.906 -10.43 1 91.31 96 LYS A N 1
ATOM 763 C CA . LYS A 1 96 ? 15.023 -22.688 -11.859 1 91.31 96 LYS A CA 1
ATOM 764 C C . LYS A 1 96 ? 13.891 -23.297 -12.68 1 91.31 96 LYS A C 1
ATOM 766 O O . LYS A 1 96 ? 13.492 -22.719 -13.703 1 91.31 96 LYS A O 1
ATOM 771 N N . SER A 1 97 ? 13.383 -24.344 -12.227 1 91.94 97 SER A N 1
ATOM 772 C CA . SER A 1 97 ? 12.344 -25.078 -12.953 1 91.94 97 SER A CA 1
ATOM 773 C C . SER A 1 97 ? 11.016 -24.328 -12.914 1 91.94 97 SER A C 1
ATOM 775 O O . SER A 1 97 ? 10.125 -24.594 -13.727 1 91.94 97 SER A O 1
ATOM 777 N N . SER A 1 98 ? 10.906 -23.359 -12.055 1 92.81 98 SER A N 1
ATOM 778 C CA . SER A 1 98 ? 9.648 -22.641 -11.859 1 92.81 98 SER A CA 1
ATOM 779 C C . SER A 1 98 ? 9.703 -21.25 -12.5 1 92.81 98 SER A C 1
ATOM 781 O O . SER A 1 98 ? 8.688 -20.562 -12.602 1 92.81 98 SER A O 1
ATOM 783 N N . LEU A 1 99 ? 10.836 -20.922 -13.016 1 91.56 99 LEU A N 1
ATOM 784 C CA . LEU A 1 99 ? 11.062 -19.562 -13.492 1 91.56 99 LEU A CA 1
ATOM 785 C C . LEU A 1 99 ? 10.156 -19.234 -14.672 1 91.56 99 LEU A C 1
ATOM 787 O O . LEU A 1 99 ? 9.602 -18.141 -14.758 1 91.56 99 LEU A O 1
ATOM 791 N N . ALA A 1 100 ? 10.031 -20.156 -15.555 1 91.69 100 ALA A N 1
ATOM 792 C CA . ALA A 1 100 ? 9.203 -19.938 -16.734 1 91.69 100 ALA A CA 1
ATOM 793 C C . ALA A 1 100 ? 7.758 -19.641 -16.359 1 91.69 100 ALA A C 1
ATOM 795 O O . ALA A 1 100 ? 7.125 -18.75 -16.922 1 91.69 100 ALA A O 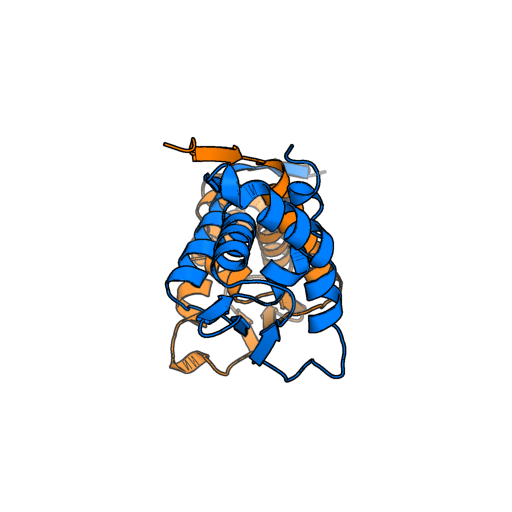1
ATOM 796 N N . ALA A 1 101 ? 7.242 -20.328 -15.414 1 93.81 101 ALA A N 1
ATOM 797 C CA . ALA A 1 101 ? 5.867 -20.141 -14.961 1 93.81 101 ALA A CA 1
ATOM 798 C C . ALA A 1 101 ? 5.684 -18.766 -14.32 1 93.81 101 ALA A C 1
ATOM 800 O O . ALA A 1 101 ? 4.676 -18.094 -14.547 1 93.81 101 ALA A O 1
ATOM 801 N N . VAL A 1 102 ? 6.637 -18.312 -13.594 1 94.94 102 VAL A N 1
ATOM 802 C CA . VAL A 1 102 ? 6.605 -17.016 -12.938 1 94.94 102 VAL A CA 1
ATOM 803 C C . VAL A 1 102 ? 6.645 -15.906 -13.984 1 94.94 102 VAL A C 1
ATOM 805 O O . VAL A 1 102 ? 5.887 -14.938 -13.898 1 94.94 102 VAL A O 1
ATOM 808 N N . GLN A 1 103 ? 7.48 -16.125 -14.953 1 93.38 103 GLN A N 1
ATOM 809 C CA . GLN A 1 103 ? 7.582 -15.133 -16.016 1 93.38 103 GLN A CA 1
ATOM 810 C C . GLN A 1 103 ? 6.289 -15.047 -16.812 1 93.38 103 GLN A C 1
ATOM 812 O O . GLN A 1 103 ? 5.824 -13.953 -17.141 1 93.38 103 GLN A O 1
ATOM 817 N N . GLU A 1 104 ? 5.785 -16.156 -17.172 1 94.81 104 GLU A N 1
ATOM 818 C CA . GLU A 1 104 ? 4.52 -16.188 -17.891 1 94.81 104 GLU A CA 1
ATOM 819 C C . GLU A 1 104 ? 3.412 -15.5 -17.094 1 94.81 104 GLU A C 1
ATOM 821 O O . GLU A 1 104 ? 2.629 -14.727 -17.641 1 94.81 104 GLU A O 1
ATOM 826 N N . LEU A 1 105 ? 3.367 -15.75 -15.797 1 96.62 105 LEU A N 1
ATOM 827 C CA . LEU A 1 105 ? 2.359 -15.117 -14.953 1 96.62 105 LEU A CA 1
ATOM 828 C C . LEU A 1 105 ? 2.592 -13.617 -14.859 1 96.62 105 LEU A C 1
ATOM 830 O O . LEU A 1 105 ? 1.638 -12.836 -14.867 1 96.62 105 LEU A O 1
ATOM 834 N N . GLY A 1 106 ? 3.842 -13.273 -14.805 1 96.12 106 GLY A N 1
ATOM 835 C CA . GLY A 1 106 ? 4.16 -11.852 -14.859 1 96.12 106 GLY A CA 1
ATOM 836 C C . GLY A 1 106 ? 3.582 -11.156 -16.078 1 96.12 106 GLY A C 1
ATOM 837 O O . GLY A 1 106 ? 3.066 -10.047 -15.977 1 96.12 106 GLY A O 1
ATOM 838 N N . TYR A 1 107 ? 3.697 -11.828 -17.125 1 95.31 107 TYR A N 1
ATOM 839 C CA . TYR A 1 107 ? 3.133 -11.289 -18.359 1 95.31 107 TYR A CA 1
ATOM 840 C C . TYR A 1 107 ? 1.614 -11.211 -18.281 1 95.31 107 TYR A C 1
ATOM 842 O O . TYR A 1 107 ? 1.024 -10.172 -18.594 1 95.31 107 TYR A O 1
ATOM 850 N N . SER A 1 108 ? 0.945 -12.211 -17.828 1 96.69 108 SER A N 1
ATOM 851 C CA . SER A 1 108 ? -0.511 -12.266 -17.734 1 96.69 108 SER A CA 1
ATOM 852 C C . SER A 1 108 ? -1.052 -11.211 -16.781 1 96.69 108 SER A C 1
ATOM 854 O O . SER A 1 108 ? -2.104 -10.617 -17.031 1 96.69 108 SER A O 1
ATOM 856 N N . LEU A 1 109 ? -0.313 -10.953 -15.758 1 97.56 109 LEU A N 1
ATOM 857 C CA . LEU A 1 109 ? -0.754 -10 -14.742 1 97.56 109 LEU A CA 1
ATOM 858 C C . LEU A 1 109 ? -0.289 -8.586 -15.078 1 97.56 109 LEU A C 1
ATOM 860 O O . LEU A 1 109 ? -0.685 -7.625 -14.422 1 97.56 109 LEU A O 1
ATOM 864 N N . GLY A 1 110 ? 0.565 -8.438 -16.094 1 96.38 110 GLY A N 1
ATOM 865 C CA . GLY A 1 110 ? 1.065 -7.125 -16.484 1 96.38 110 GLY A CA 1
ATOM 866 C C . GLY A 1 110 ? 2.025 -6.531 -15.469 1 96.38 110 GLY A C 1
ATOM 867 O O . GLY A 1 110 ? 1.92 -5.352 -15.117 1 96.38 110 GLY A O 1
ATOM 868 N N . ILE A 1 111 ? 2.875 -7.359 -14.875 1 95.69 111 ILE A N 1
ATOM 869 C CA . ILE A 1 111 ? 3.92 -6.898 -13.969 1 95.69 111 ILE A CA 1
ATOM 870 C C . ILE A 1 111 ? 5.23 -6.734 -14.734 1 95.69 111 ILE A C 1
ATOM 872 O O . ILE A 1 111 ? 5.941 -7.715 -14.977 1 95.69 111 ILE A O 1
ATOM 876 N N . SER A 1 112 ? 5.586 -5.516 -15.039 1 88 112 SER A N 1
ATOM 877 C CA . SER A 1 112 ? 6.707 -5.238 -15.93 1 88 112 SER A CA 1
ATOM 878 C C . SER A 1 112 ? 8.016 -5.75 -15.352 1 88 112 SER A C 1
ATOM 880 O O . SER A 1 112 ? 8.875 -6.258 -16.078 1 88 112 SER A O 1
ATOM 882 N N . PHE A 1 113 ? 8.25 -5.754 -14.086 1 86.19 113 PHE A N 1
ATOM 883 C CA . PHE A 1 113 ? 9.516 -6.082 -13.453 1 86.19 113 PHE A CA 1
ATOM 884 C C . PHE A 1 113 ? 9.734 -7.59 -13.43 1 86.19 113 PHE A C 1
ATOM 886 O O . PHE A 1 113 ? 10.844 -8.062 -13.156 1 86.19 113 PHE A O 1
ATOM 893 N N . LEU A 1 114 ? 8.617 -8.359 -13.75 1 88.38 114 LEU A N 1
ATOM 894 C CA . LEU A 1 114 ? 8.758 -9.805 -13.789 1 88.38 114 LEU A CA 1
ATOM 895 C C . LEU A 1 114 ? 8.867 -10.305 -15.227 1 88.38 114 LEU A C 1
ATOM 897 O O . LEU A 1 114 ? 9.172 -11.477 -15.461 1 88.38 114 LEU A O 1
ATOM 901 N N . THR A 1 115 ? 8.656 -9.461 -16.188 1 81.12 115 THR A N 1
ATOM 902 C CA . THR A 1 115 ? 8.688 -9.922 -17.562 1 81.12 115 THR A CA 1
ATOM 903 C C . THR A 1 115 ? 10.109 -9.914 -18.109 1 81.12 115 THR A C 1
ATOM 905 O O . THR A 1 115 ? 10.391 -10.547 -19.125 1 81.12 115 THR A O 1
ATOM 908 N N . ASN A 1 116 ? 11.094 -9.242 -17.438 1 72.88 116 ASN A N 1
ATOM 909 C CA . ASN A 1 116 ? 12.453 -9.188 -17.969 1 72.88 116 ASN A CA 1
ATOM 910 C C . ASN A 1 116 ? 13.453 -9.836 -17.031 1 72.88 116 ASN A C 1
ATOM 912 O O . ASN A 1 116 ? 14.609 -9.406 -16.938 1 72.88 116 ASN A O 1
ATOM 916 N N . ILE A 1 117 ? 13.156 -10.719 -16.219 1 69.06 117 ILE A N 1
ATOM 917 C CA . ILE A 1 117 ? 14.102 -11.25 -15.242 1 69.06 117 ILE A CA 1
ATOM 918 C C . ILE A 1 117 ? 15.07 -12.203 -15.93 1 69.06 117 ILE A C 1
ATOM 920 O O . ILE A 1 117 ? 16.219 -12.328 -15.516 1 69.06 117 ILE A O 1
ATOM 924 N N . VAL A 1 118 ? 14.789 -12.969 -17.016 1 56.75 118 VAL A N 1
ATOM 925 C CA . VAL A 1 118 ? 15.797 -13.805 -17.656 1 56.75 118 VAL A CA 1
ATOM 926 C C . VAL A 1 118 ? 16.328 -13.094 -18.906 1 56.75 118 VAL A C 1
ATOM 928 O O . VAL A 1 118 ? 15.641 -12.273 -19.516 1 56.75 118 VAL A O 1
ATOM 931 N N . MET B 1 1 ? 20.047 -31.297 -8.539 1 52.06 1 MET B N 1
ATOM 932 C CA . MET B 1 1 ? 19.438 -30.422 -7.543 1 52.06 1 MET B CA 1
ATOM 933 C C . MET B 1 1 ? 19.156 -29.047 -8.133 1 52.06 1 MET B C 1
ATOM 935 O O . MET B 1 1 ? 20.078 -28.359 -8.594 1 52.06 1 MET B O 1
ATOM 939 N N . GLU B 1 2 ? 18.016 -28.922 -8.789 1 65 2 GLU B N 1
ATOM 940 C CA . GLU B 1 2 ? 17.891 -27.75 -9.648 1 65 2 GLU B CA 1
ATOM 941 C C . GLU B 1 2 ? 18.031 -26.469 -8.852 1 65 2 GLU B C 1
ATOM 943 O O . GLU B 1 2 ? 17.703 -26.422 -7.664 1 65 2 GLU B O 1
ATOM 948 N N . GLY B 1 3 ? 18.938 -25.578 -9.18 1 82.31 3 GLY B N 1
ATOM 949 C CA . GLY B 1 3 ? 19.469 -24.422 -8.477 1 82.31 3 GLY B CA 1
ATOM 950 C C . GLY B 1 3 ? 18.406 -23.391 -8.156 1 82.31 3 GLY B C 1
ATOM 951 O O . GLY B 1 3 ? 17.312 -23.406 -8.742 1 82.31 3 GLY B O 1
ATOM 952 N N . LEU B 1 4 ? 18.391 -22.859 -6.926 1 86.25 4 LEU B N 1
ATOM 953 C CA . LEU B 1 4 ? 17.578 -21.719 -6.492 1 86.25 4 LEU B CA 1
ATOM 954 C C . LEU B 1 4 ? 18.094 -20.422 -7.094 1 86.25 4 LEU B C 1
ATOM 956 O O . LEU B 1 4 ? 19.297 -20.203 -7.172 1 86.25 4 LEU B O 1
ATOM 960 N N . LEU B 1 5 ? 17.094 -19.719 -7.691 1 89.31 5 LEU B N 1
ATOM 961 C CA . LEU B 1 5 ? 17.391 -18.406 -8.227 1 89.31 5 LEU B CA 1
ATOM 962 C C . LEU B 1 5 ? 16.859 -17.312 -7.305 1 89.31 5 LEU B C 1
ATOM 964 O O . LEU B 1 5 ? 15.766 -17.453 -6.746 1 89.31 5 LEU B O 1
ATOM 968 N N . HIS B 1 6 ? 17.781 -16.344 -7.055 1 90.88 6 HIS B N 1
ATOM 969 C CA . HIS B 1 6 ? 17.375 -15.18 -6.273 1 90.88 6 HIS B CA 1
ATOM 970 C C . HIS B 1 6 ? 17.469 -13.906 -7.109 1 90.88 6 HIS B C 1
ATOM 972 O O . HIS B 1 6 ? 18.547 -13.523 -7.566 1 90.88 6 HIS B O 1
ATOM 978 N N . TYR B 1 7 ? 16.281 -13.281 -7.344 1 88.81 7 TYR B N 1
ATOM 979 C CA . TYR B 1 7 ? 16.188 -12.031 -8.094 1 88.81 7 TYR B CA 1
ATOM 980 C C . TYR B 1 7 ? 15.641 -10.914 -7.227 1 88.81 7 TYR B C 1
ATOM 982 O O . TYR B 1 7 ? 14.609 -11.07 -6.57 1 88.81 7 TYR B O 1
ATOM 990 N N . ILE B 1 8 ? 16.438 -9.789 -7.113 1 88.94 8 ILE B N 1
ATOM 991 C CA . ILE B 1 8 ? 16.016 -8.609 -6.363 1 88.94 8 ILE B CA 1
ATOM 992 C C . ILE B 1 8 ? 15.945 -7.402 -7.293 1 88.94 8 ILE B C 1
ATOM 994 O O . ILE B 1 8 ? 16.859 -7.172 -8.094 1 88.94 8 ILE B O 1
ATOM 998 N N . ASN B 1 9 ? 14.859 -6.645 -7.309 1 87.88 9 ASN B N 1
ATOM 999 C CA . ASN B 1 9 ? 14.703 -5.398 -8.055 1 87.88 9 ASN B CA 1
ATOM 1000 C C . ASN B 1 9 ? 14.195 -4.273 -7.16 1 87.88 9 ASN B C 1
ATOM 1002 O O . ASN B 1 9 ? 12.984 -4.039 -7.082 1 87.88 9 ASN B O 1
ATOM 1006 N N . PRO B 1 10 ? 15.094 -3.547 -6.586 1 82.94 10 PRO B N 1
ATOM 1007 C CA . PRO B 1 10 ? 14.688 -2.488 -5.66 1 82.94 10 PRO B CA 1
ATOM 1008 C C . PRO B 1 10 ? 13.828 -1.418 -6.328 1 82.94 10 PRO B C 1
ATOM 1010 O O . PRO B 1 10 ? 13.055 -0.732 -5.652 1 82.94 10 PRO B O 1
ATOM 1013 N N . ALA B 1 11 ? 13.953 -1.259 -7.648 1 87.88 11 ALA B N 1
ATOM 1014 C CA . ALA B 1 11 ? 13.148 -0.283 -8.375 1 87.88 11 ALA B CA 1
ATOM 1015 C C . ALA B 1 11 ? 11.656 -0.597 -8.242 1 87.88 11 ALA B C 1
ATOM 1017 O O . ALA B 1 11 ? 10.812 0.299 -8.336 1 87.88 11 ALA B O 1
ATOM 1018 N N . HIS B 1 12 ? 11.336 -1.829 -7.973 1 90.62 12 HIS B N 1
ATOM 1019 C CA . HIS B 1 12 ? 9.953 -2.24 -7.805 1 90.62 12 HIS B CA 1
ATOM 1020 C C . HIS B 1 12 ? 9.305 -1.527 -6.621 1 90.62 12 HIS B C 1
ATOM 1022 O O . HIS B 1 12 ? 8.188 -1.02 -6.734 1 90.62 12 HIS B O 1
ATOM 1028 N N . ALA B 1 13 ? 10.062 -1.436 -5.484 1 91 13 ALA B N 1
ATOM 1029 C CA . ALA B 1 13 ? 9.5 -0.815 -4.285 1 91 13 ALA B CA 1
ATOM 1030 C C . ALA B 1 13 ? 9.18 0.656 -4.531 1 91 13 ALA B C 1
ATOM 1032 O O . ALA B 1 13 ? 8.109 1.133 -4.152 1 91 13 ALA B O 1
ATOM 1033 N N . ILE B 1 14 ? 10.102 1.303 -5.168 1 90.94 14 ILE B N 1
ATOM 1034 C CA . ILE B 1 14 ? 9.922 2.721 -5.457 1 90.94 14 ILE B CA 1
ATOM 1035 C C . ILE B 1 14 ? 8.766 2.906 -6.438 1 90.94 14 ILE B C 1
ATOM 1037 O O . ILE B 1 14 ? 7.914 3.775 -6.242 1 90.94 14 ILE B O 1
ATOM 1041 N N . SER B 1 15 ? 8.734 2.082 -7.477 1 93.44 15 SER B N 1
ATOM 1042 C CA . SER B 1 15 ? 7.664 2.152 -8.461 1 93.44 15 SER B CA 1
ATOM 1043 C C . SER B 1 15 ? 6.309 1.877 -7.828 1 93.44 15 SER B C 1
ATOM 1045 O O . SER B 1 15 ? 5.32 2.545 -8.148 1 93.44 15 SER B O 1
ATOM 1047 N N . LEU B 1 16 ? 6.285 0.918 -6.961 1 95.31 16 LEU B N 1
ATOM 1048 C CA . LEU B 1 16 ? 5.039 0.575 -6.281 1 95.31 16 LEU B CA 1
ATOM 1049 C C . LEU B 1 16 ? 4.527 1.755 -5.461 1 95.31 16 LEU B C 1
ATOM 1051 O O . LEU B 1 16 ? 3.342 2.092 -5.531 1 95.31 16 LEU B O 1
ATOM 1055 N N . LEU B 1 17 ? 5.418 2.381 -4.691 1 95.62 17 LEU B N 1
ATOM 1056 C CA . LEU B 1 17 ? 5.008 3.531 -3.891 1 95.62 17 LEU B CA 1
ATOM 1057 C C . LEU B 1 17 ? 4.488 4.656 -4.781 1 95.62 17 LEU B C 1
ATOM 1059 O O . LEU B 1 17 ? 3.479 5.289 -4.461 1 95.62 17 LEU B O 1
ATOM 1063 N N . SER B 1 18 ? 5.152 4.898 -5.887 1 95.94 18 SER B N 1
ATOM 1064 C CA . SER B 1 18 ? 4.703 5.906 -6.836 1 95.94 18 SER B CA 1
ATOM 1065 C C . SER B 1 18 ? 3.311 5.586 -7.367 1 95.94 18 SER B C 1
ATOM 1067 O O . SER B 1 18 ? 2.459 6.473 -7.469 1 95.94 18 SER B O 1
ATOM 1069 N N . ALA B 1 19 ? 3.102 4.375 -7.68 1 97.56 19 ALA B N 1
ATOM 1070 C CA . ALA B 1 19 ? 1.801 3.949 -8.188 1 97.56 19 ALA B CA 1
ATOM 1071 C C . ALA B 1 19 ? 0.721 4.086 -7.121 1 97.56 19 ALA B C 1
ATOM 1073 O O . ALA B 1 19 ? -0.406 4.488 -7.414 1 97.56 19 ALA B O 1
ATOM 1074 N N . LEU B 1 20 ? 1.029 3.777 -5.902 1 98.5 20 LEU B N 1
ATOM 1075 C CA . LEU B 1 20 ? 0.092 3.969 -4.801 1 98.5 20 LEU B CA 1
ATOM 1076 C C . LEU B 1 20 ? -0.285 5.438 -4.656 1 98.5 20 LEU B C 1
ATOM 1078 O O . LEU B 1 20 ? -1.451 5.766 -4.43 1 98.5 20 LEU B O 1
ATOM 1082 N N . ASN B 1 21 ? 0.71 6.262 -4.793 1 98.31 21 ASN B N 1
ATOM 1083 C CA . ASN B 1 21 ? 0.432 7.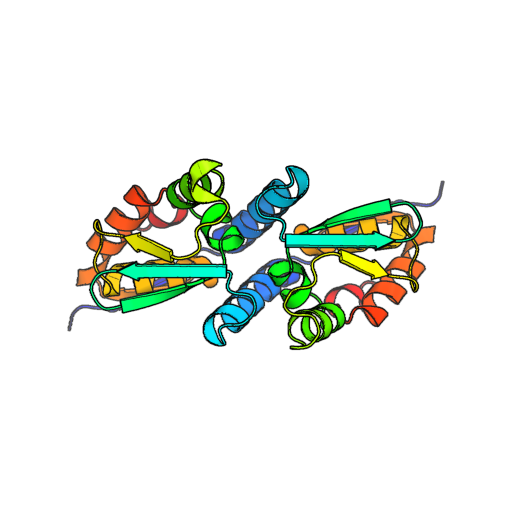691 -4.719 1 98.31 21 ASN B CA 1
ATOM 1084 C C . ASN B 1 21 ? -0.481 8.148 -5.852 1 98.31 21 ASN B C 1
ATOM 1086 O O . ASN B 1 21 ? -1.377 8.969 -5.645 1 98.31 21 ASN B O 1
ATOM 1090 N N . GLU B 1 22 ? -0.245 7.625 -7.008 1 98.5 22 GLU B N 1
ATOM 1091 C CA . GLU B 1 22 ? -1.104 7.953 -8.141 1 98.5 22 GLU B CA 1
ATOM 1092 C C . GLU B 1 22 ? -2.541 7.508 -7.895 1 98.5 22 GLU B C 1
ATOM 1094 O O . GLU B 1 22 ? -3.484 8.242 -8.195 1 98.5 22 GLU B O 1
ATOM 1099 N N . GLU B 1 23 ? -2.691 6.34 -7.387 1 98.44 23 GLU B N 1
ATOM 1100 C CA . GLU B 1 23 ? -4.016 5.859 -7.012 1 98.44 23 GLU B CA 1
ATOM 1101 C C . GLU B 1 23 ? -4.691 6.816 -6.035 1 98.44 23 GLU B C 1
ATOM 1103 O O . GLU B 1 23 ? -5.867 7.152 -6.199 1 98.44 23 GLU B O 1
ATOM 1108 N N . ARG B 1 24 ? -3.924 7.242 -5.062 1 98.69 24 ARG B N 1
ATOM 1109 C CA . ARG B 1 24 ? -4.457 8.148 -4.055 1 98.69 24 ARG B CA 1
ATOM 1110 C C . ARG B 1 24 ? -4.91 9.469 -4.684 1 98.69 24 ARG B C 1
ATOM 1112 O O . ARG B 1 24 ? -6.008 9.945 -4.406 1 98.69 24 ARG B O 1
ATOM 1119 N N . LEU B 1 25 ? -4.133 9.977 -5.539 1 98 25 LEU B N 1
ATOM 1120 C CA . LEU B 1 25 ? -4.414 11.273 -6.145 1 98 25 LEU B CA 1
ATOM 1121 C C . LEU B 1 25 ? -5.625 11.195 -7.066 1 98 25 LEU B C 1
ATOM 1123 O O . LEU B 1 25 ? -6.363 12.172 -7.215 1 98 25 LEU B O 1
ATOM 1127 N N . LYS B 1 26 ? -5.914 10.008 -7.594 1 97.56 26 LYS B N 1
ATOM 1128 C CA . LYS B 1 26 ? -7.066 9.781 -8.461 1 97.56 26 LYS B CA 1
ATOM 1129 C C . LYS B 1 26 ? -8.281 9.328 -7.652 1 97.56 26 LYS B C 1
ATOM 1131 O O . LYS B 1 26 ? -9.367 9.141 -8.203 1 97.56 26 LYS B O 1
ATOM 1136 N N . GLY B 1 27 ? -8.086 9.094 -6.398 1 97.62 27 GLY B N 1
ATOM 1137 C CA . GLY B 1 27 ? -9.164 8.617 -5.543 1 97.62 27 GLY B CA 1
ATOM 1138 C C . GLY B 1 27 ? -9.492 7.152 -5.762 1 97.62 27 GLY B C 1
ATOM 1139 O O . GLY B 1 27 ? -10.578 6.695 -5.41 1 97.62 27 GLY B O 1
ATOM 1140 N N . GLN B 1 28 ? -8.578 6.43 -6.324 1 97.81 28 GLN B N 1
ATOM 1141 C CA . GLN B 1 28 ? -8.812 5.023 -6.633 1 97.81 28 GLN B CA 1
ATOM 1142 C C . GLN B 1 28 ? -8.453 4.133 -5.449 1 97.81 28 GLN B C 1
ATOM 1144 O O . GLN B 1 28 ? -7.391 4.289 -4.844 1 97.81 28 GLN B O 1
ATOM 1149 N N . LEU B 1 29 ? -9.383 3.234 -5.09 1 97.75 29 LEU B N 1
ATOM 1150 C CA . LEU B 1 29 ? -9.227 2.176 -4.098 1 97.75 29 LEU B CA 1
ATOM 1151 C C . LEU B 1 29 ? -8.945 2.762 -2.717 1 97.75 29 LEU B C 1
ATOM 1153 O O . LEU B 1 29 ? -8.352 2.094 -1.866 1 97.75 29 LEU B O 1
ATOM 1157 N N . CYS B 1 30 ? -9.195 4.031 -2.533 1 98.38 30 CYS B N 1
ATOM 1158 C CA . CYS B 1 30 ? -9.125 4.621 -1.202 1 98.38 30 CYS B CA 1
ATOM 1159 C C . CYS B 1 30 ? -10.242 4.102 -0.313 1 98.38 30 CYS B C 1
ATOM 1161 O O . CYS B 1 30 ? -11.398 4.02 -0.744 1 98.38 30 CYS B O 1
ATOM 1163 N N . ASP B 1 31 ? -9.867 3.824 0.955 1 97.94 31 ASP B N 1
ATOM 1164 C CA . ASP B 1 31 ? -10.875 3.215 1.815 1 97.94 31 ASP B CA 1
ATOM 1165 C C . ASP B 1 31 ? -11.016 3.986 3.125 1 97.94 31 ASP B C 1
ATOM 1167 O O . ASP B 1 31 ? -11.633 3.5 4.074 1 97.94 31 ASP B O 1
ATOM 1171 N N . VAL B 1 32 ? -10.43 5.219 3.209 1 98.5 32 VAL B N 1
ATOM 1172 C CA . VAL B 1 32 ? -10.594 6.047 4.398 1 98.5 32 VAL B CA 1
ATOM 1173 C C . VAL B 1 32 ? -10.656 7.52 3.998 1 98.5 32 VAL B C 1
ATOM 1175 O O . VAL B 1 32 ? -9.977 7.945 3.062 1 98.5 32 VAL B O 1
ATOM 1178 N N . LEU B 1 33 ? -11.492 8.164 4.672 1 98.81 33 LEU B N 1
ATOM 1179 C CA . LEU B 1 33 ? -11.594 9.617 4.594 1 98.81 33 LEU B CA 1
ATOM 1180 C C . LEU B 1 33 ? -11.188 10.266 5.91 1 98.81 33 LEU B C 1
ATOM 1182 O O . LEU B 1 33 ? -11.789 10.008 6.953 1 98.81 33 LEU B O 1
ATOM 1186 N N . LEU B 1 34 ? -10.117 11.102 5.883 1 98.81 34 LEU B N 1
ATOM 1187 C CA . LEU B 1 34 ? -9.633 11.805 7.066 1 98.81 34 LEU B CA 1
ATOM 1188 C C . LEU B 1 34 ? -10.031 13.273 7.035 1 98.81 34 LEU B C 1
ATOM 1190 O O . LEU B 1 34 ? -9.75 13.977 6.062 1 98.81 34 LEU B O 1
ATOM 1194 N N . ILE B 1 35 ? -10.68 13.672 8.07 1 98.88 35 ILE B N 1
ATOM 1195 C CA . ILE B 1 35 ? -11.125 15.062 8.172 1 98.88 35 ILE B CA 1
ATOM 1196 C C . ILE B 1 35 ? -10.211 15.828 9.125 1 98.88 35 ILE B C 1
ATOM 1198 O O . ILE B 1 35 ? -10.078 15.469 10.297 1 98.88 35 ILE B O 1
ATOM 1202 N N . VAL B 1 36 ? -9.594 16.891 8.602 1 98.56 36 VAL B N 1
ATOM 1203 C CA . VAL B 1 36 ? -8.734 17.781 9.367 1 98.56 36 VAL B CA 1
ATOM 1204 C C . VAL B 1 36 ? -9.18 19.234 9.164 1 98.56 36 VAL B C 1
ATOM 1206 O O . VAL B 1 36 ? -8.992 19.797 8.086 1 98.56 36 VAL B O 1
ATOM 1209 N N . GLY B 1 37 ? -9.664 19.844 10.242 1 97.5 37 GLY B N 1
ATOM 1210 C CA . GLY B 1 37 ? -10.312 21.125 10.023 1 97.5 37 GLY B CA 1
ATOM 1211 C C . GLY B 1 37 ? -11.414 21.062 8.984 1 97.5 37 GLY B C 1
ATOM 1212 O O . GLY B 1 37 ? -12.336 20.25 9.086 1 97.5 37 GLY B O 1
ATOM 1213 N N . ASP B 1 38 ? -11.289 21.875 7.941 1 97.69 38 ASP B N 1
ATOM 1214 C CA . ASP B 1 38 ? -12.297 21.922 6.891 1 97.69 38 ASP B CA 1
ATOM 1215 C C . ASP B 1 38 ? -11.859 21.125 5.664 1 97.69 38 ASP B C 1
ATOM 1217 O O . ASP B 1 38 ? -12.508 21.188 4.613 1 97.69 38 ASP B O 1
ATOM 1221 N N . GLN B 1 39 ? -10.828 20.328 5.84 1 98.5 39 GLN B N 1
ATOM 1222 C CA . GLN B 1 39 ? -10.312 19.609 4.688 1 98.5 39 GLN B CA 1
ATOM 1223 C C . GLN B 1 39 ? -10.523 18.109 4.848 1 98.5 39 GLN B C 1
ATOM 1225 O O . GLN B 1 39 ? -10.594 17.594 5.969 1 98.5 39 GLN B O 1
ATOM 1230 N N . LYS B 1 40 ? -10.781 17.516 3.756 1 98.56 40 LYS B N 1
ATOM 1231 C CA . LYS B 1 40 ? -10.961 16.062 3.668 1 98.56 40 LYS B CA 1
ATOM 1232 C C . LYS B 1 40 ? -9.844 15.422 2.848 1 98.56 40 LYS B C 1
ATOM 1234 O O . LYS B 1 40 ? -9.477 15.93 1.784 1 98.56 40 LYS B O 1
ATOM 1239 N N . PHE B 1 41 ? -9.25 14.344 3.338 1 98.75 41 PHE B N 1
ATOM 1240 C CA . PHE B 1 41 ? -8.164 13.625 2.689 1 98.75 41 PHE B CA 1
ATOM 1241 C C . PHE B 1 41 ? -8.531 12.156 2.494 1 98.75 41 PHE B C 1
ATOM 1243 O O . PHE B 1 41 ? -8.812 11.445 3.461 1 98.75 41 PHE B O 1
ATOM 1250 N N . ARG B 1 42 ? -8.562 11.711 1.227 1 98.62 42 ARG B N 1
ATOM 1251 C CA . ARG B 1 42 ? -8.727 10.289 0.936 1 98.62 42 ARG B CA 1
ATOM 1252 C C . ARG B 1 42 ? -7.379 9.578 0.925 1 98.62 42 ARG B C 1
ATOM 1254 O O . ARG B 1 42 ? -6.383 10.125 0.444 1 98.62 42 ARG B O 1
ATOM 1261 N N . ALA B 1 43 ? -7.387 8.391 1.44 1 98.88 43 ALA B N 1
ATOM 1262 C CA . ALA B 1 43 ? -6.145 7.629 1.499 1 98.88 43 ALA B CA 1
ATOM 1263 C C . ALA B 1 43 ? -6.422 6.133 1.618 1 98.88 43 ALA B C 1
ATOM 1265 O O . ALA B 1 43 ? -7.574 5.699 1.508 1 98.88 43 ALA B O 1
ATOM 1266 N N . HIS B 1 44 ? -5.418 5.352 1.73 1 98.88 44 HIS B N 1
ATOM 1267 C CA . HIS B 1 44 ? -5.5 3.91 1.945 1 98.88 44 HIS B CA 1
ATOM 1268 C C . HIS B 1 44 ? -5.145 3.547 3.381 1 98.88 44 HIS B C 1
ATOM 1270 O O . HIS B 1 44 ? -4.051 3.863 3.854 1 98.88 44 HIS B O 1
ATOM 1276 N N . LYS B 1 45 ? -6.031 2.834 4.047 1 98.69 45 LYS B N 1
ATOM 1277 C CA . LYS B 1 45 ? -5.789 2.467 5.438 1 98.69 45 LYS B CA 1
ATOM 1278 C C . LYS B 1 45 ? -4.48 1.697 5.586 1 98.69 45 LYS B C 1
ATOM 1280 O O . LYS B 1 45 ? -3.703 1.958 6.508 1 98.69 45 LYS B O 1
ATOM 1285 N N . ASN B 1 46 ? -4.258 0.762 4.676 1 98.75 46 ASN B N 1
ATOM 1286 C CA . ASN B 1 46 ? -3.074 -0.078 4.84 1 98.75 46 ASN B CA 1
ATOM 1287 C C . ASN B 1 46 ? -1.789 0.721 4.652 1 98.75 46 ASN B C 1
ATOM 1289 O O . ASN B 1 46 ? -0.796 0.479 5.34 1 98.75 46 ASN B O 1
ATOM 1293 N N . VAL B 1 47 ? -1.718 1.69 3.738 1 98.69 47 VAL B N 1
ATOM 1294 C CA . VAL B 1 47 ? -0.539 2.527 3.535 1 98.69 47 VAL B CA 1
ATOM 1295 C C . VAL B 1 47 ? -0.302 3.396 4.77 1 98.69 47 VAL B C 1
ATOM 1297 O O . VAL B 1 47 ? 0.822 3.484 5.266 1 98.69 47 VAL B O 1
ATOM 1300 N N . LEU B 1 48 ? -1.379 4.02 5.297 1 98.69 48 LEU B N 1
ATOM 1301 C CA . LEU B 1 48 ? -1.267 4.832 6.504 1 98.69 48 LEU B CA 1
ATOM 1302 C C . LEU B 1 48 ? -0.804 3.988 7.688 1 98.69 48 LEU B C 1
ATOM 1304 O O . LEU B 1 48 ? 0.121 4.375 8.406 1 98.69 48 LEU B O 1
ATOM 1308 N N . ALA B 1 49 ? -1.396 2.799 7.855 1 98.62 49 ALA B N 1
ATOM 1309 C CA . ALA B 1 49 ? -1.062 1.906 8.961 1 98.62 49 ALA B CA 1
ATOM 1310 C C . ALA B 1 49 ? 0.374 1.404 8.852 1 98.62 49 ALA B C 1
ATOM 1312 O O . ALA B 1 49 ? 1.048 1.195 9.859 1 98.62 49 ALA B O 1
ATOM 1313 N N . ALA B 1 50 ? 0.871 1.245 7.641 1 98.12 50 ALA B N 1
ATOM 1314 C CA . ALA B 1 50 ? 2.223 0.746 7.402 1 98.12 50 ALA B CA 1
ATOM 1315 C C . ALA B 1 50 ? 3.268 1.802 7.75 1 98.12 50 ALA B C 1
ATOM 1317 O O . ALA B 1 50 ? 4.426 1.474 8.016 1 98.12 50 ALA B O 1
ATOM 1318 N N . SER B 1 51 ? 2.896 3.051 7.785 1 97.12 51 SER B N 1
ATOM 1319 C CA . SER B 1 51 ? 3.861 4.129 7.969 1 97.12 51 SER B CA 1
ATOM 1320 C C . SER B 1 51 ? 3.707 4.777 9.344 1 97.12 51 SER B C 1
ATOM 1322 O O . SER B 1 51 ? 4.586 5.516 9.789 1 97.12 51 SER B O 1
ATOM 1324 N N . SER B 1 52 ? 2.609 4.535 10.023 1 98 52 SER B N 1
ATOM 1325 C CA . SER B 1 52 ? 2.24 5.273 11.227 1 98 52 SER B CA 1
ATOM 1326 C C . SER B 1 52 ? 1.694 4.344 12.305 1 98 52 SER B C 1
ATOM 1328 O O . SER B 1 52 ? 0.712 3.633 12.078 1 98 52 SER B O 1
ATOM 1330 N N . GLU B 1 53 ? 2.244 4.375 13.5 1 97.81 53 GLU B N 1
ATOM 1331 C CA . GLU B 1 53 ? 1.754 3.574 14.625 1 97.81 53 GLU B CA 1
ATOM 1332 C C . GLU B 1 53 ? 0.358 4.02 15.047 1 97.81 53 GLU B C 1
ATOM 1334 O O . GLU B 1 53 ? -0.47 3.191 15.438 1 97.81 53 GLU B O 1
ATOM 1339 N N . TYR B 1 54 ? 0.122 5.301 15.008 1 98.44 54 TYR B N 1
ATOM 1340 C CA . TYR B 1 54 ? -1.195 5.836 15.336 1 98.44 54 TYR B CA 1
ATOM 1341 C C . TYR B 1 54 ? -2.266 5.238 14.43 1 98.44 54 TYR B C 1
ATOM 1343 O O . TYR B 1 54 ? -3.26 4.688 14.914 1 98.44 54 TYR B O 1
ATOM 1351 N N . PHE B 1 55 ? -2.055 5.254 13.141 1 98.44 55 PHE B N 1
ATOM 1352 C CA . PHE B 1 55 ? -3.041 4.746 12.195 1 98.44 55 PHE B CA 1
ATOM 1353 C C . PHE B 1 55 ? -3.121 3.225 12.258 1 98.44 55 PHE B C 1
ATOM 1355 O O . PHE B 1 55 ? -4.195 2.646 12.086 1 98.44 55 PHE B O 1
ATOM 1362 N N . GLN B 1 56 ? -1.944 2.576 12.5 1 98.31 56 GLN B N 1
ATOM 1363 C CA . GLN B 1 56 ? -1.97 1.129 12.68 1 98.31 56 GLN B CA 1
ATOM 1364 C C . GLN B 1 56 ? -2.908 0.734 13.82 1 98.31 56 GLN B C 1
ATOM 1366 O O . GLN B 1 56 ? -3.76 -0.141 13.656 1 98.31 56 GLN B O 1
ATOM 1371 N N . SER B 1 57 ? -2.801 1.395 14.938 1 98.06 57 SER B N 1
ATOM 1372 C CA . SER B 1 57 ? -3.65 1.116 16.094 1 98.06 57 SER B CA 1
ATOM 1373 C C . SER B 1 57 ? -5.105 1.476 15.812 1 98.06 57 SER B C 1
ATOM 1375 O O . SER B 1 57 ? -6.016 0.722 16.156 1 98.06 57 SER B O 1
ATOM 1377 N N . LEU B 1 58 ? -5.312 2.549 15.18 1 98 58 LEU B N 1
ATOM 1378 C CA . LEU B 1 58 ? -6.652 3.051 14.891 1 98 58 LEU B CA 1
ATOM 1379 C C . LEU B 1 58 ? -7.414 2.086 13.984 1 98 58 LEU B C 1
ATOM 1381 O O . LEU B 1 58 ? -8.562 1.732 14.273 1 98 58 LEU B O 1
ATOM 1385 N N . PHE B 1 59 ? -6.762 1.616 12.938 1 98.12 59 PHE B N 1
ATOM 1386 C CA . PHE B 1 59 ? -7.465 0.882 11.891 1 98.12 59 PHE B CA 1
ATOM 1387 C C . PHE B 1 59 ? -7.547 -0.6 12.234 1 98.12 59 PHE B C 1
ATOM 1389 O O . PHE B 1 59 ? -8.352 -1.333 11.648 1 98.12 59 PHE B O 1
ATOM 1396 N N . THR B 1 60 ? -6.695 -1.084 13.117 1 97.44 60 THR B N 1
ATOM 1397 C CA . THR B 1 60 ? -6.734 -2.5 13.461 1 97.44 60 THR B CA 1
ATOM 1398 C C . THR B 1 60 ? -7.559 -2.729 14.719 1 97.44 60 THR B C 1
ATOM 1400 O O . THR B 1 60 ? -7.727 -3.865 15.164 1 97.44 60 THR B O 1
ATOM 1403 N N . ASN B 1 61 ? -7.984 -1.647 15.258 1 96.88 61 ASN B N 1
ATOM 1404 C CA . ASN B 1 61 ? -8.945 -1.748 16.359 1 96.88 61 ASN B CA 1
ATOM 1405 C C . ASN B 1 61 ? -10.289 -2.279 15.875 1 96.88 61 ASN B C 1
ATOM 1407 O O . ASN B 1 61 ? -10.906 -1.698 14.984 1 96.88 61 ASN B O 1
ATOM 1411 N N . LYS B 1 62 ? -10.82 -3.371 16.469 1 93.25 62 LYS B N 1
ATOM 1412 C CA . LYS B 1 62 ? -12.047 -4.047 16.078 1 93.25 62 LYS B CA 1
ATOM 1413 C C . LYS B 1 62 ? -13.234 -3.09 16.094 1 93.25 62 LYS B C 1
ATOM 1415 O O . LYS B 1 62 ? -14.141 -3.193 15.273 1 93.25 62 LYS B O 1
ATOM 1420 N N . GLU B 1 63 ? -13.242 -2.123 16.984 1 95.44 63 GLU B N 1
ATOM 1421 C CA . GLU B 1 63 ? -14.328 -1.158 17.141 1 95.44 63 GLU B CA 1
ATOM 1422 C C . GLU B 1 63 ? -14.406 -0.223 15.93 1 95.44 63 GLU B C 1
ATOM 1424 O O . GLU B 1 63 ? -15.453 0.37 15.672 1 95.44 63 GLU B O 1
ATOM 1429 N N . ASN B 1 64 ? -13.234 -0.18 15.203 1 95.12 64 ASN B N 1
ATOM 1430 C CA . ASN B 1 64 ? -13.172 0.777 14.102 1 95.12 64 ASN B CA 1
ATOM 1431 C C . ASN B 1 64 ? -13.211 0.077 12.742 1 95.12 64 ASN B C 1
ATOM 1433 O O . ASN B 1 64 ? -13.094 0.725 11.703 1 95.12 64 ASN B O 1
ATOM 1437 N N . GLU B 1 65 ? -13.422 -1.213 12.672 1 88.25 65 GLU B N 1
ATOM 1438 C CA . GLU B 1 65 ? -13.242 -2.027 11.477 1 88.25 65 GLU B CA 1
ATOM 1439 C C . GLU B 1 65 ? -14.164 -1.562 10.352 1 88.25 65 GLU B C 1
ATOM 1441 O O . GLU B 1 65 ? -13.75 -1.498 9.188 1 88.25 65 GLU B O 1
ATOM 1446 N N . SER B 1 66 ? -15.336 -1.104 10.664 1 91.31 66 SER B N 1
ATOM 1447 C CA . SER B 1 66 ? -16.312 -0.741 9.648 1 91.31 66 SER B CA 1
ATOM 1448 C C . SER B 1 66 ? -16.281 0.757 9.359 1 91.31 66 SER B C 1
ATOM 1450 O O . SER B 1 66 ? -16.859 1.217 8.375 1 91.31 66 SER B O 1
ATOM 1452 N N . GLN B 1 67 ? -15.633 1.521 10.156 1 96.75 67 GLN B N 1
ATOM 1453 C CA . GLN B 1 67 ? -15.57 2.969 9.992 1 96.75 67 GLN B CA 1
ATOM 1454 C C . GLN B 1 67 ? -14.648 3.357 8.844 1 96.75 67 GLN B C 1
ATOM 1456 O O . GLN B 1 67 ? -13.562 2.791 8.695 1 96.75 67 GLN B O 1
ATOM 1461 N N . THR B 1 68 ? -15.148 4.336 8.094 1 97.62 68 THR B N 1
ATOM 1462 C CA . THR B 1 68 ? -14.359 4.766 6.945 1 97.62 68 THR B CA 1
ATOM 1463 C C . THR B 1 68 ? -14.0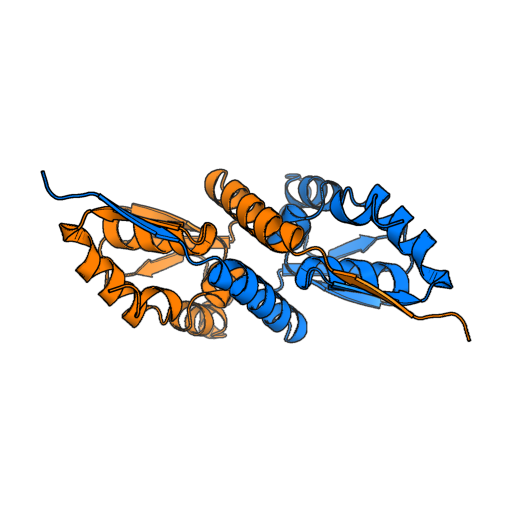39 6.258 7.039 1 97.62 68 THR B C 1
ATOM 1465 O O . THR B 1 68 ? -13.258 6.781 6.242 1 97.62 68 THR B O 1
ATOM 1468 N N . VAL B 1 69 ? -14.688 6.988 8 1 98.69 69 VAL B N 1
ATOM 1469 C CA . VAL B 1 69 ? -14.461 8.414 8.18 1 98.69 69 VAL B CA 1
ATOM 1470 C C . VAL B 1 69 ? -13.898 8.688 9.57 1 98.69 69 VAL B C 1
ATOM 1472 O O . VAL B 1 69 ? -14.461 8.234 10.57 1 98.69 69 VAL B O 1
ATOM 1475 N N . PHE B 1 70 ? -12.805 9.383 9.641 1 98.56 70 PHE B N 1
ATOM 1476 C CA . PHE B 1 70 ? -12.172 9.719 10.914 1 98.56 70 PHE B CA 1
ATOM 1477 C C . PHE B 1 70 ? -11.859 11.211 10.984 1 98.56 70 PHE B C 1
ATOM 1479 O O . PHE B 1 70 ? -11.305 11.781 10.047 1 98.56 70 PHE B O 1
ATOM 1486 N N . GLN B 1 71 ? -12.172 11.828 12.062 1 98.44 71 GLN B N 1
ATOM 1487 C CA . GLN B 1 71 ? -11.812 13.211 12.352 1 98.44 71 GLN B CA 1
ATOM 1488 C C . GLN B 1 71 ? -10.516 13.281 13.148 1 98.44 71 GLN B C 1
ATOM 1490 O O . GLN B 1 71 ? -10.375 12.625 14.18 1 98.44 71 GLN B O 1
ATOM 1495 N N . LEU B 1 72 ? -9.617 14.008 12.602 1 98.06 72 LEU B N 1
ATOM 1496 C CA . LEU B 1 72 ? -8.367 14.266 13.312 1 98.06 72 LEU B CA 1
ATOM 1497 C C . LEU B 1 72 ? -8.344 15.688 13.859 1 98.06 72 LEU B C 1
ATOM 1499 O O . LEU B 1 72 ? -8.25 16.656 13.102 1 98.06 72 LEU B O 1
ATOM 1503 N N . ASP B 1 73 ? -8.266 15.898 15.188 1 97.62 73 ASP B N 1
ATOM 1504 C CA . ASP B 1 73 ? -8.414 17.203 15.82 1 97.62 73 ASP B CA 1
ATOM 1505 C C . ASP B 1 73 ? -7.078 17.703 16.375 1 97.62 73 ASP B C 1
ATOM 1507 O O . ASP B 1 73 ? -7.004 18.797 16.938 1 97.62 73 ASP B O 1
ATOM 1511 N N . PHE B 1 74 ? -6.031 17.016 16.172 1 96.81 74 PHE B N 1
ATOM 1512 C CA . PHE B 1 74 ? -4.785 17.344 16.859 1 96.81 74 PHE B CA 1
ATOM 1513 C C . PHE B 1 74 ? -3.791 17.969 15.875 1 96.81 74 PHE B C 1
ATOM 1515 O O . PHE B 1 74 ? -2.617 18.156 16.203 1 96.81 74 PHE B O 1
ATOM 1522 N N . CYS B 1 75 ? -4.242 18.219 14.68 1 96.69 75 CYS B N 1
ATOM 1523 C CA . CYS B 1 75 ? -3.338 18.828 13.703 1 96.69 75 CYS B CA 1
ATOM 1524 C C . CYS B 1 75 ? -4.09 19.766 12.773 1 96.69 75 CYS B C 1
ATOM 1526 O O . CYS B 1 75 ? -5.324 19.797 12.789 1 96.69 75 CYS B O 1
ATOM 1528 N N . GLU B 1 76 ? -3.303 20.562 12.023 1 97.06 76 GLU B N 1
ATOM 1529 C CA . GLU B 1 76 ? -3.852 21.469 11.023 1 97.06 76 GLU B CA 1
ATOM 1530 C C . GLU B 1 76 ? -3.76 20.875 9.617 1 97.06 76 GLU B C 1
ATOM 1532 O O . GLU B 1 76 ? -2.857 20.078 9.328 1 97.06 76 GLU B O 1
ATOM 1537 N N . PRO B 1 77 ? -4.625 21.297 8.672 1 97.56 77 PRO B N 1
ATOM 1538 C CA . PRO B 1 77 ? -4.703 20.719 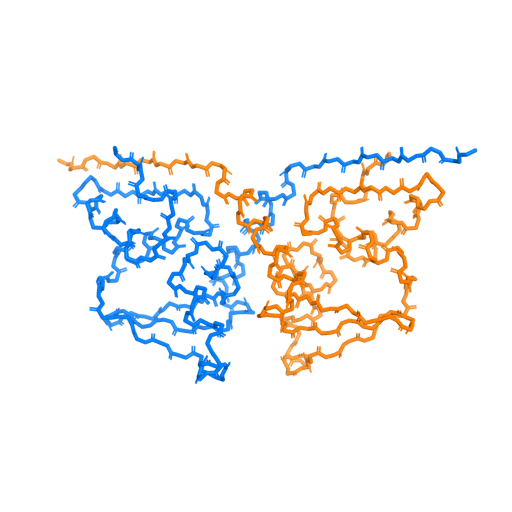7.336 1 97.56 77 PRO B CA 1
ATOM 1539 C C . PRO B 1 77 ? -3.383 20.797 6.574 1 97.56 77 PRO B C 1
ATOM 1541 O O . PRO B 1 77 ? -2.969 19.828 5.938 1 97.56 77 PRO B O 1
ATOM 1544 N N . ASP B 1 78 ? -2.668 21.906 6.613 1 96.38 78 ASP B N 1
ATOM 1545 C CA . ASP B 1 78 ? -1.443 22.078 5.84 1 96.38 78 ASP B CA 1
ATOM 1546 C C . ASP B 1 78 ? -0.358 21.109 6.309 1 96.38 78 ASP B C 1
ATOM 1548 O O . ASP B 1 78 ? 0.328 20.5 5.488 1 96.38 78 ASP B O 1
ATOM 1552 N N . ALA B 1 79 ? -0.191 21.047 7.598 1 95.69 79 ALA B N 1
ATOM 1553 C CA . ALA B 1 79 ? 0.801 20.125 8.141 1 95.69 79 ALA B CA 1
ATOM 1554 C C . ALA B 1 79 ? 0.462 18.672 7.781 1 95.69 79 ALA B C 1
ATOM 1556 O O . ALA B 1 79 ? 1.345 17.906 7.41 1 95.69 79 ALA B O 1
ATOM 1557 N N . PHE B 1 80 ? -0.848 18.359 7.867 1 98.12 80 PHE B N 1
ATOM 1558 C CA . PHE B 1 80 ? -1.258 16.984 7.566 1 98.12 80 PHE B CA 1
ATOM 1559 C C . PHE B 1 80 ? -1.038 16.672 6.094 1 98.12 80 PHE B C 1
ATOM 1561 O O . PHE B 1 80 ? -0.588 15.57 5.75 1 98.12 80 PHE B O 1
ATOM 1568 N N . ASP B 1 81 ? -1.324 17.656 5.258 1 97.56 81 ASP B N 1
ATOM 1569 C CA . ASP B 1 81 ? -1.096 17.469 3.828 1 97.56 81 ASP B CA 1
ATOM 1570 C C . ASP B 1 81 ? 0.368 17.141 3.543 1 97.56 81 ASP B C 1
ATOM 1572 O O . ASP B 1 81 ? 0.665 16.234 2.766 1 97.56 81 ASP B O 1
ATOM 1576 N N . ASN B 1 82 ? 1.303 17.828 4.156 1 96.06 82 ASN B N 1
ATOM 1577 C CA . ASN B 1 82 ? 2.732 17.594 3.99 1 96.06 82 ASN B CA 1
ATOM 1578 C C . ASN B 1 82 ? 3.125 16.203 4.465 1 96.06 82 ASN B C 1
ATOM 1580 O O . ASN B 1 82 ? 3.869 15.492 3.779 1 96.06 82 ASN B O 1
ATOM 1584 N N . VAL B 1 83 ? 2.547 15.812 5.598 1 96.81 83 VAL B N 1
ATOM 1585 C CA . VAL B 1 83 ? 2.877 14.516 6.176 1 96.81 83 VAL B CA 1
ATOM 1586 C C . VAL B 1 83 ? 2.297 13.398 5.312 1 96.81 83 VAL B C 1
ATOM 1588 O O . VAL B 1 83 ? 2.973 12.406 5.035 1 96.81 83 VAL B O 1
ATOM 1591 N N . LEU B 1 84 ? 1.046 13.586 4.883 1 98.06 84 LEU B N 1
ATOM 1592 C CA . LEU B 1 84 ? 0.406 12.609 4.012 1 98.06 84 LEU B CA 1
ATOM 1593 C C . LEU B 1 84 ? 1.19 12.445 2.715 1 98.06 84 LEU B C 1
ATOM 1595 O O . LEU B 1 84 ? 1.432 11.32 2.268 1 98.06 84 LEU B O 1
ATOM 1599 N N . ASN B 1 85 ? 1.629 13.547 2.111 1 96.69 85 ASN B N 1
ATOM 1600 C CA . ASN B 1 85 ? 2.441 13.484 0.901 1 96.69 85 ASN B CA 1
ATOM 1601 C C . ASN B 1 85 ? 3.762 12.758 1.149 1 96.69 85 ASN B C 1
ATOM 1603 O O . ASN B 1 85 ? 4.215 11.984 0.307 1 96.69 85 ASN B O 1
ATOM 1607 N N . TYR B 1 86 ? 4.305 13.016 2.285 1 95.81 86 TYR B N 1
ATOM 1608 C CA . TYR B 1 86 ? 5.543 12.328 2.635 1 95.81 86 TYR B CA 1
ATOM 1609 C C . TYR B 1 86 ? 5.332 10.82 2.697 1 95.81 86 TYR B C 1
ATOM 1611 O O . TYR B 1 86 ? 6.148 10.047 2.18 1 95.81 86 TYR B O 1
ATOM 1619 N N . ILE B 1 87 ? 4.25 10.422 3.35 1 96.94 87 ILE B N 1
ATOM 1620 C CA . ILE B 1 87 ? 3.953 9 3.514 1 96.94 87 ILE B CA 1
ATOM 1621 C C . ILE B 1 87 ? 3.914 8.32 2.148 1 96.94 87 ILE B C 1
ATOM 1623 O O . ILE B 1 87 ? 4.473 7.234 1.972 1 96.94 87 ILE B O 1
ATOM 1627 N N . TYR B 1 88 ? 3.438 9 1.146 1 97.75 88 TYR B N 1
ATOM 1628 C CA . TYR B 1 88 ? 3.195 8.375 -0.149 1 97.75 88 TYR B CA 1
ATOM 1629 C C . TYR B 1 88 ? 4.371 8.594 -1.093 1 97.75 88 TYR B C 1
ATOM 1631 O O . TYR B 1 88 ? 4.438 7.992 -2.164 1 97.75 88 TYR B O 1
ATOM 1639 N N . SER B 1 89 ? 5.32 9.438 -0.707 1 95.06 89 SER B N 1
ATOM 1640 C CA . SER B 1 89 ? 6.309 9.789 -1.721 1 95.06 89 SER B CA 1
ATOM 1641 C C . SER B 1 89 ? 7.727 9.688 -1.166 1 95.06 89 SER B C 1
ATOM 1643 O O . SER B 1 89 ? 8.703 9.742 -1.922 1 95.06 89 SER B O 1
ATOM 1645 N N . SER B 1 90 ? 7.875 9.602 0.07 1 92.69 90 SER B N 1
ATOM 1646 C CA . SER B 1 90 ? 9.164 9.602 0.746 1 92.69 90 SER B CA 1
ATOM 1647 C C . SER B 1 90 ? 9.867 10.953 0.6 1 92.69 90 SER B C 1
ATOM 1649 O O . SER B 1 90 ? 11.078 11.055 0.806 1 92.69 90 SER B O 1
ATOM 1651 N N . SER B 1 91 ? 9.102 11.914 0.185 1 91.06 91 SER B N 1
ATOM 1652 C CA . SER B 1 91 ? 9.641 13.25 -0.053 1 91.06 91 SER B CA 1
ATOM 1653 C C . SER B 1 91 ? 8.828 14.312 0.684 1 91.06 91 SER B C 1
ATOM 1655 O O . SER B 1 91 ? 7.598 14.297 0.641 1 91.06 91 SER B O 1
ATOM 1657 N N . LEU B 1 92 ? 9.586 15.125 1.443 1 91.81 92 LEU B N 1
ATOM 1658 C CA . LEU B 1 92 ? 8.977 16.234 2.178 1 91.81 92 LEU B CA 1
ATOM 1659 C C . LEU B 1 92 ? 9.438 17.578 1.626 1 91.81 92 LEU B C 1
ATOM 1661 O O . LEU B 1 92 ? 10.633 17.875 1.624 1 91.81 92 LEU B O 1
ATOM 1665 N N . PHE B 1 93 ? 8.602 18.344 1.018 1 91 93 PHE B N 1
ATOM 1666 C CA . PHE B 1 93 ? 8.82 19.719 0.562 1 91 93 PHE B CA 1
ATOM 1667 C C . PHE B 1 93 ? 8.023 20.703 1.413 1 91 93 PHE B C 1
ATOM 1669 O O . PHE B 1 93 ? 6.805 20.812 1.27 1 91 93 PHE B O 1
ATOM 1676 N N . VAL B 1 94 ? 8.812 21.375 2.311 1 91.75 94 VAL B N 1
ATOM 1677 C CA . VAL B 1 94 ? 8.078 22.203 3.256 1 91.75 94 VAL B CA 1
ATOM 1678 C C . VAL B 1 94 ? 8.828 23.516 3.49 1 91.75 94 VAL B C 1
ATOM 1680 O O . VAL B 1 94 ? 10.047 23.578 3.311 1 91.75 94 VAL B O 1
ATOM 1683 N N . GLU B 1 95 ? 8.07 24.547 3.834 1 91.75 95 GLU B N 1
ATOM 1684 C CA . GLU B 1 95 ? 8.695 25.797 4.289 1 91.75 95 GLU B CA 1
ATOM 1685 C C . GLU B 1 95 ? 9.375 25.609 5.641 1 91.75 95 GLU B C 1
ATOM 1687 O O . GLU B 1 95 ? 8.867 24.875 6.504 1 91.75 95 GLU B O 1
ATOM 1692 N N . LYS B 1 96 ? 10.445 26.297 5.785 1 91 96 LYS B N 1
ATOM 1693 C CA . LYS B 1 96 ? 11.172 26.203 7.047 1 91 96 LYS B CA 1
ATOM 1694 C C . LYS B 1 96 ? 10.258 26.516 8.227 1 91 96 LYS B C 1
ATOM 1696 O O . LYS B 1 96 ? 10.383 25.906 9.297 1 91 96 LYS B O 1
ATOM 1701 N N . SER B 1 97 ? 9.352 27.391 8.023 1 91.75 97 SER B N 1
ATOM 1702 C CA . SER B 1 97 ? 8.461 27.844 9.094 1 91.75 97 SER B CA 1
ATOM 1703 C C . SER B 1 97 ? 7.453 26.75 9.453 1 91.75 97 SER B C 1
ATOM 1705 O O . SER B 1 97 ? 6.844 26.797 10.523 1 91.75 97 SER B O 1
ATOM 1707 N N . SER B 1 98 ? 7.324 25.75 8.625 1 92.62 98 SER B N 1
ATOM 1708 C CA . SER B 1 98 ? 6.328 24.703 8.82 1 92.62 98 SER B CA 1
ATOM 1709 C C . SER B 1 98 ? 6.969 23.422 9.344 1 92.62 98 SER B C 1
ATOM 1711 O O . SER B 1 98 ? 6.27 22.484 9.727 1 92.62 98 SER B O 1
ATOM 1713 N N . LEU B 1 99 ? 8.258 23.422 9.445 1 91.38 99 LEU B N 1
ATOM 1714 C CA . LEU B 1 99 ? 8.992 22.203 9.758 1 91.38 99 LEU B CA 1
ATOM 1715 C C . LEU B 1 99 ? 8.648 21.703 11.156 1 91.38 99 LEU B C 1
ATOM 1717 O O . LEU B 1 99 ? 8.477 20.5 11.367 1 91.38 99 LEU B O 1
ATOM 1721 N N . ALA B 1 100 ? 8.562 22.609 12.07 1 91.44 100 ALA B N 1
ATOM 1722 C CA . ALA B 1 100 ? 8.273 22.219 13.445 1 91.44 100 ALA B CA 1
ATOM 1723 C C . ALA B 1 100 ? 6.918 21.516 13.539 1 91.44 100 ALA B C 1
ATOM 1725 O O . ALA B 1 100 ? 6.777 20.516 14.242 1 91.44 100 ALA B O 1
ATOM 1726 N N . ALA B 1 101 ? 5.945 21.984 12.852 1 93.69 101 ALA B N 1
ATOM 1727 C CA . ALA B 1 101 ? 4.605 21.406 12.859 1 93.69 101 ALA B CA 1
ATOM 1728 C C . ALA B 1 101 ? 4.609 20 12.25 1 93.69 101 ALA B C 1
ATOM 1730 O O . ALA B 1 101 ? 3.955 19.094 12.758 1 93.69 101 ALA B O 1
ATOM 1731 N N . VAL B 1 102 ? 5.363 19.812 11.227 1 94.81 102 VAL B N 1
ATOM 1732 C CA . VAL B 1 102 ? 5.477 18.516 10.555 1 94.81 102 VAL B CA 1
ATOM 1733 C C . VAL B 1 102 ? 6.16 17.516 11.477 1 94.81 102 VAL B C 1
ATOM 1735 O O . VAL B 1 102 ? 5.715 16.375 11.602 1 94.81 102 VAL B O 1
ATOM 1738 N N . GLN B 1 103 ? 7.18 18 12.133 1 93.19 103 GLN B N 1
ATOM 1739 C CA . GLN B 1 103 ? 7.895 17.125 13.047 1 93.19 103 GLN B CA 1
ATOM 1740 C C . GLN B 1 103 ? 7.012 16.719 14.227 1 93.19 103 GLN B C 1
ATOM 1742 O O . GLN B 1 103 ? 7 15.555 14.641 1 93.19 103 GLN B O 1
ATOM 1747 N N . GLU B 1 104 ? 6.359 17.656 14.773 1 94.62 104 GLU B N 1
ATOM 1748 C CA . GLU B 1 104 ? 5.441 17.375 15.875 1 94.62 104 GLU B CA 1
ATOM 1749 C C . GLU B 1 104 ? 4.371 16.375 15.453 1 94.62 104 GLU B C 1
ATOM 1751 O O . GLU B 1 104 ? 4.055 15.445 16.203 1 94.62 104 GLU B O 1
ATOM 175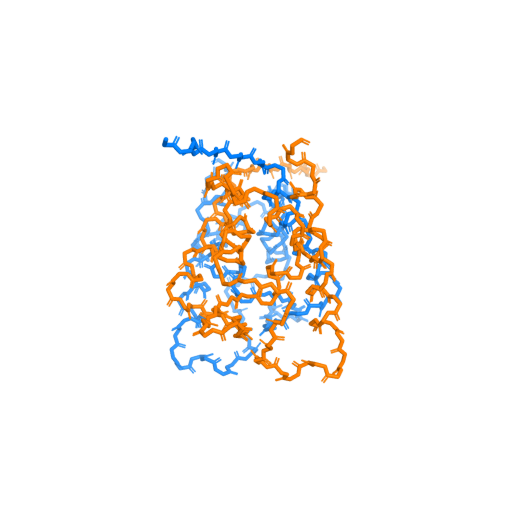6 N N . LEU B 1 105 ? 3.832 16.547 14.258 1 96.56 105 LEU B N 1
ATOM 1757 C CA . LEU B 1 105 ? 2.818 15.617 13.758 1 96.56 105 LEU B CA 1
ATOM 1758 C C . LEU B 1 105 ? 3.414 14.234 13.523 1 96.56 105 LEU B C 1
ATOM 1760 O O . LEU B 1 105 ? 2.773 13.219 13.805 1 96.56 105 LEU B O 1
ATOM 1764 N N . GLY B 1 106 ? 4.621 14.25 13.039 1 96 106 GLY B N 1
ATOM 1765 C CA . GLY B 1 106 ? 5.32 12.977 12.914 1 96 106 GLY B CA 1
ATOM 1766 C C . GLY B 1 106 ? 5.391 12.211 14.227 1 96 106 GLY B C 1
ATOM 1767 O O . GLY B 1 106 ? 5.195 10.992 14.25 1 96 106 GLY B O 1
ATOM 1768 N N . TYR B 1 107 ? 5.66 12.938 15.219 1 95.25 107 TYR B N 1
ATOM 1769 C CA . TYR B 1 107 ? 5.699 12.328 16.547 1 95.25 107 TYR B CA 1
ATOM 1770 C C . TYR B 1 107 ? 4.324 11.82 16.953 1 95.25 107 TYR B C 1
ATOM 1772 O O . TYR B 1 107 ? 4.18 10.68 17.391 1 95.25 107 TYR B O 1
ATOM 1780 N N . SER B 1 108 ? 3.287 12.57 16.797 1 96.56 108 SER B N 1
ATOM 1781 C CA . SER B 1 108 ? 1.928 12.219 17.203 1 96.56 108 SER B CA 1
ATOM 1782 C C . SER B 1 108 ? 1.419 11.008 16.422 1 96.56 108 SER B C 1
ATOM 1784 O O . SER B 1 108 ? 0.713 10.164 16.984 1 96.56 108 SER B O 1
ATOM 1786 N N . LEU B 1 109 ? 1.825 10.922 15.195 1 97.5 109 LEU B N 1
ATOM 1787 C CA . LEU B 1 109 ? 1.354 9.836 14.336 1 97.5 109 LEU B CA 1
ATOM 1788 C C . LEU B 1 109 ? 2.275 8.625 14.43 1 97.5 109 LEU B C 1
ATOM 1790 O O . LEU B 1 109 ? 1.969 7.562 13.891 1 97.5 109 LEU B O 1
ATOM 1794 N N . GLY B 1 110 ? 3.428 8.758 15.102 1 96.25 110 GLY B N 1
ATOM 1795 C CA . GLY B 1 110 ? 4.371 7.664 15.242 1 96.25 110 GLY B CA 1
ATOM 1796 C C . GLY B 1 110 ? 5.07 7.309 13.938 1 96.25 110 GLY B C 1
ATOM 1797 O O . GLY B 1 110 ? 5.184 6.133 13.594 1 96.25 110 GLY B O 1
ATOM 1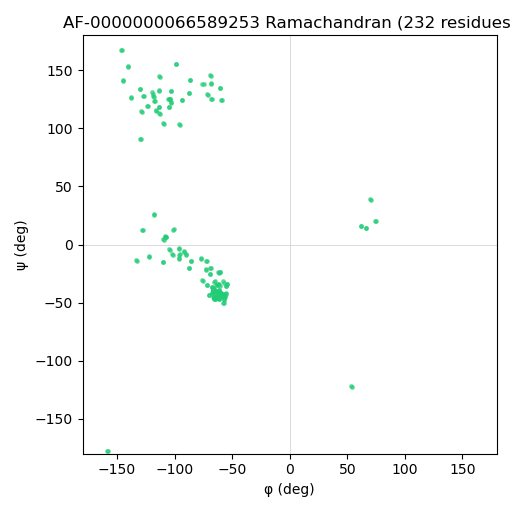798 N N . ILE B 1 111 ? 5.414 8.297 13.156 1 95.5 111 ILE B N 1
ATOM 1799 C CA . ILE B 1 111 ? 6.188 8.094 11.93 1 95.5 111 ILE B CA 1
ATOM 1800 C C . ILE B 1 111 ? 7.668 8.336 12.219 1 95.5 111 ILE B C 1
ATOM 1802 O O . ILE B 1 111 ? 8.117 9.484 12.266 1 95.5 111 ILE B O 1
ATOM 1806 N N . SER B 1 112 ? 8.414 7.301 12.328 1 87.25 112 SER B N 1
ATOM 1807 C CA . SER B 1 112 ? 9.797 7.383 12.781 1 87.25 112 SER B CA 1
ATOM 1808 C C . SER B 1 112 ? 10.648 8.211 11.828 1 87.25 112 SER B C 1
ATOM 1810 O O . SER B 1 112 ? 11.523 8.961 12.258 1 87.25 112 SER B O 1
ATOM 1812 N N . PHE B 1 113 ? 10.438 8.195 10.562 1 85.12 113 PHE B N 1
ATOM 1813 C CA . PHE B 1 113 ? 11.289 8.828 9.562 1 85.12 113 PHE B CA 1
ATOM 1814 C C . PHE B 1 113 ? 11.062 10.336 9.531 1 85.12 113 PHE B C 1
ATOM 1816 O O . PHE B 1 113 ? 11.844 11.078 8.93 1 85.12 113 PHE B O 1
ATOM 1823 N N . LEU B 1 114 ? 9.945 10.789 10.234 1 87.81 114 LEU B N 1
ATOM 1824 C CA . LEU B 1 114 ? 9.688 12.219 10.289 1 87.81 114 LEU B CA 1
ATOM 1825 C C . LEU B 1 114 ? 10.133 12.805 11.625 1 87.81 114 LEU B C 1
ATOM 1827 O O . LEU B 1 114 ? 10.18 14.023 11.789 1 87.81 114 LEU B O 1
ATOM 1831 N N . THR B 1 115 ? 10.484 11.984 12.562 1 80.31 115 THR B N 1
ATOM 1832 C CA . THR B 1 115 ? 10.836 12.5 13.875 1 80.31 115 THR B CA 1
ATOM 1833 C C . THR B 1 115 ? 12.312 12.898 13.922 1 80.31 115 THR B C 1
ATOM 1835 O O . THR B 1 115 ? 12.734 13.625 14.82 1 80.31 115 THR B O 1
ATOM 1838 N N . ASN B 1 116 ? 13.156 12.484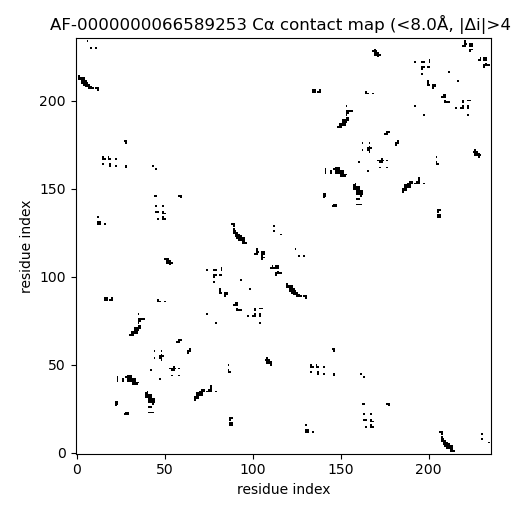 12.938 1 72.56 116 ASN B N 1
ATOM 1839 C CA . ASN B 1 116 ? 14.578 12.812 13 1 72.56 116 ASN B CA 1
ATOM 1840 C C . ASN B 1 116 ? 15 13.672 11.812 1 72.56 116 ASN B C 1
ATOM 1842 O O . ASN B 1 116 ? 16.141 13.578 11.344 1 72.56 116 ASN B O 1
ATOM 1846 N N . ILE B 1 117 ? 14.219 14.391 11.203 1 68.94 117 ILE B N 1
ATOM 1847 C CA . ILE B 1 117 ? 14.617 15.133 10.008 1 68.94 117 ILE B CA 1
ATOM 1848 C C . ILE B 1 117 ? 15.461 16.344 10.406 1 68.94 117 ILE B C 1
ATOM 1850 O O . ILE B 1 117 ? 16.328 16.766 9.656 1 68.94 117 ILE B O 1
ATOM 1854 N N . VAL B 1 118 ? 15.352 17.062 11.555 1 56.59 118 VAL B N 1
ATOM 1855 C CA . VAL B 1 118 ? 16.25 18.156 11.875 1 56.59 118 VAL B CA 1
ATOM 1856 C C . VAL B 1 118 ? 17.328 17.672 12.836 1 56.59 118 VAL B C 1
ATOM 1858 O O . VAL B 1 118 ? 17.125 16.719 13.586 1 56.59 118 VAL B O 1
#

Radius of gyration: 18.87 Å; Cα contacts (8 Å, |Δi|>4): 376; chains: 2; bounding box: 38×65×36 Å

pLDDT: mean 93.88, std 7.76, range [51.97, 98.88]

GO terms:
  GO:0005654 nucleoplasm (C, IDA)

Secondary structure (DSSP, 8-state):
-PPEEEEE-THHHHHHHHHHHHHHHHTTT--EEEEETTEEEEE-HHHHHHH-HHHHHHHHSGGGTT--EEE--SS-HHHHHHHHHHHHHSEEEEEGGGHHHHHHHHHHHT-HHHHT--/-PPEEEEE-THHHHHHHHHHHHHHHHTTT--EEEEETTEEEEE-HHHHHHH-HHHHHHHHSGGGTT--EEE--SS-HHHHHHHHHHHHHSEEEEEGGGHHHHHHHHHHHT-HHHHT--

Sequence (236 aa):
MEGLLHYINPAHAISLLSALNEERLKGQLCDVLLIVGDQKFRAHKNVLAASSEYFQSLFTNKENESQTVFQLDFCEPDAFDNVLNYIYSSSLFVEKSSLAAVQELGYSLGISFLTNIVMEGLLHYINPAHAISLLSALNEERLKGQLCDVLLIVGDQKFRAHKNVLAASSEYFQSLFTNKENESQTVFQLDFCEPDAFDNVLNYIYSSSLFVEKSSLAAVQELGYSLGISFLTNIV

Foldseek 3Di:
DPDDDDDDDPVVVQVVLQVQVVCQVVVHPFQAWEDAPPDIGTHHLVLLLVQFVQSVCQCPPPVCVPPRYYYDHPAHPVLVVQLVCCSSNVDGDDDPVCLVRVLVVCVVRVRPVSVPPD/DPDDDDDDDPVVVQVVLVVQVVCQVVVHPFQAWEDAPPDIGTHHLVLLLVQFVQSVCQCPPPVCVPPRYYYDHPAHPVLVVQLVCCSSNVDGDDDPVCLVRVLVVCVVRVRPVSVPPD

Nearest PDB structures (foldseek):
  6y17-assembly1_B  TM=9.214E-01  e=2.863E-12  Homo sapiens
  2z8h-assembly1_A-2  TM=8.604E-01  e=8.486E-11  Mus musculus
  9gr9-assembly2_D-2  TM=8.779E-01  e=6.658E-10  Homo sapiens
  9gp5-assembly1_D  TM=8.724E-01  e=5.829E-10  Homo sapiens
  8ua6-assembly1_D  TM=8.818E-01  e=8.126E-10  Homo sapiens

Solvent-accessible surface area (backbone atoms only — not comparable to full-atom values): 12723 Å² total; per-residue (Å²): 126,80,53,77,41,80,47,76,43,72,67,49,42,52,50,32,40,49,34,45,37,51,31,39,76,70,60,49,76,47,63,31,38,39,33,21,81,95,40,78,43,66,32,42,59,54,63,46,28,35,53,16,53,45,44,32,54,53,59,68,31,78,92,34,61,85,60,42,72,46,79,44,85,87,56,53,48,70,44,48,51,47,49,54,45,20,75,42,62,32,41,38,78,42,43,58,87,48,46,63,56,37,31,53,46,17,54,71,33,44,21,71,83,41,59,64,72,122,126,82,54,77,40,79,48,76,42,72,66,49,42,54,49,31,39,50,35,44,35,51,31,36,75,70,59,49,77,47,63,31,38,39,32,22,80,96,42,76,44,68,32,42,58,54,63,45,27,35,53,16,54,46,44,33,54,52,60,68,31,76,94,35,62,85,60,42,71,46,78,44,86,87,56,53,48,69,45,48,51,46,49,53,45,20,74,41,62,31,41,38,78,42,45,57,87,47,45,65,56,37,30,53,47,17,53,70,34,45,20,70,83,42,58,64,72,122

InterPro domains:
  IPR000210 BTB/POZ domain [PF00651] (20-116)
  IPR000210 BTB/POZ domain [PS50097] (30-96)
  IPR000210 BTB/POZ domain [SM00225] (30-117)
  IPR011333 SKP1/BTB/POZ domain superfamily [G3DSA:3.30.710.10] (3-118)
  IPR011333 SKP1/BTB/POZ domain superfamily [SSF54695] (7-116)
  IPR050457 Zinc finger and BTB domain-containing [PTHR46105] (5-112)